Protein AF-0000000081435983 (afdb_homodimer)

Foldseek 3Di:
DPPPPPPPPPPPPPPPPPPLDWAWEWFQDPVGDTDIDTDSQFQWWKWKDWPPDTGTDTDHPDDDVVVVVVVVQVDDDPPDHDFKDKDWDWDDPQPPCVPPPVCPPPPRPPTIIMIMMIGGHHHSRDPVNVVVD/DPPPPPPPPPPPPPPPPPPLDWAWEWFQDPVGDTDIDTDSQFQWKKWKDWPPDTGTDGDHPDDDVVVVVVVVQVDDDPPDHDFKDKDWDWDDPAPPCVPPPVCPPPPHPPTIIMIMMIGGHHHSRDPVNVVVD

Organism: NCBI:txid290746

Nearest PDB structures (foldseek):
  2jve-assembly1_A  TM=6.795E-01  e=2.582E+00  Notophthalmus viridescens
  2jve-assembly1_A  TM=6.797E-01  e=1.593E+00  Notophthalmus viridescens
  6j4i-assembly1_A  TM=4.033E-01  e=4.245E+00  Homo sapiens

InterPro domains:
  IPR035291 Protein of unknown function DUF5354 [PF17305] (22-132)

Sequence (266 aa):
MIRDSIFFALCSSILLTVQVYSLECYESDDSGNLTQVSNPNFQYCVLLRQNKLIVAAGGVEKETAENAVTFAFAEQEPNYQLLSVCLFEKYDWPTLFQTYMPLSTGYAPRADLVFRCMCNKDLCNHPKNFENLMIRDSIFFALCSSILLTVQVYSLECYESDDSGNLTQVSNPNFQYCVLLRQNKLIVAAGGVEKETAENAVTFAFAEQEPNYQLLSVCLFEKYDWPTLFQTYMPLSTGYAPRADLVFRCMCNKDLCNHPKNFENL

Solvent-accessible surface area (backbone atoms only — not comparable to full-atom values): 15422 Å² total; per-residue (Å²): 133,84,81,78,77,76,77,77,76,79,78,76,74,76,76,76,73,73,74,75,82,46,48,33,15,31,31,43,48,98,87,60,52,74,42,82,46,71,37,75,71,38,65,30,17,26,31,35,37,40,88,91,43,69,42,28,27,67,31,57,86,77,54,72,62,46,50,21,49,55,52,36,64,64,58,79,46,98,48,40,41,72,57,31,42,29,40,33,32,38,29,45,58,64,47,71,57,51,69,68,42,77,67,69,70,82,68,67,70,65,64,47,54,34,39,39,34,36,24,74,49,71,50,54,30,42,69,77,77,55,68,84,95,136,83,80,77,77,76,79,77,76,79,77,77,74,76,76,76,73,73,76,75,81,47,47,32,15,31,33,45,48,98,85,61,50,77,42,83,45,72,38,74,71,38,66,30,17,26,30,36,37,38,90,91,43,69,43,27,27,67,30,56,85,79,53,72,62,45,51,21,49,54,52,34,65,65,58,77,46,97,48,39,42,73,58,32,45,29,38,34,33,36,30,43,61,70,42,70,58,51,70,68,44,78,66,70,69,80,68,68,69,66,65,48,55,34,39,37,34,36,26,75,49,70,51,54,32,43,70,77,77,55,70,84,95

Structure (mmCIF, N/CA/C/O backbone):
data_AF-0000000081435983-model_v1
#
loop_
_entity.id
_entity.type
_entity.pdbx_description
1 polymer 'Uncharacterized protein'
#
loop_
_atom_site.group_PDB
_atom_site.id
_atom_site.type_symbol
_atom_site.label_atom_id
_atom_site.label_alt_id
_atom_site.label_comp_id
_atom_site.label_asym_id
_atom_site.label_entity_id
_atom_site.label_seq_id
_atom_site.pdbx_PDB_ins_code
_atom_site.Cartn_x
_atom_site.Cartn_y
_atom_site.Cartn_z
_atom_site.occupancy
_atom_site.B_iso_or_equiv
_atom_site.auth_seq_id
_atom_site.auth_comp_id
_atom_site.auth_asym_id
_atom_site.auth_atom_id
_atom_site.pdbx_PDB_model_num
ATOM 1 N N . MET A 1 1 ? 25.5 39.188 66.5 1 34.06 1 MET A N 1
ATOM 2 C CA . MET A 1 1 ? 24.375 39.156 65.562 1 34.06 1 MET A CA 1
ATOM 3 C C . MET A 1 1 ? 24.797 38.562 64.188 1 34.06 1 MET A C 1
ATOM 5 O O . MET A 1 1 ? 25.484 39.219 63.438 1 34.06 1 MET A O 1
ATOM 9 N N . ILE A 1 2 ? 25.172 37.219 64.125 1 46.22 2 ILE A N 1
ATOM 10 C CA . ILE A 1 2 ? 25.531 36.438 62.969 1 46.22 2 ILE A CA 1
ATOM 11 C C . ILE A 1 2 ? 24.391 36.438 61.969 1 46.22 2 ILE A C 1
ATOM 13 O O . ILE A 1 2 ? 23.266 36.031 62.281 1 46.22 2 ILE A O 1
ATOM 17 N N . ARG A 1 3 ? 24.438 37.375 60.906 1 45.25 3 ARG A N 1
ATOM 18 C CA . ARG A 1 3 ? 23.594 37.438 59.75 1 45.25 3 ARG A CA 1
ATOM 19 C C . ARG A 1 3 ? 23.547 36.094 59.031 1 45.25 3 ARG A C 1
ATOM 21 O O . ARG A 1 3 ? 24.594 35.594 58.562 1 45.25 3 ARG A O 1
ATOM 28 N N . ASP A 1 4 ? 22.672 35.125 59.375 1 50.34 4 ASP A N 1
ATOM 29 C CA . ASP A 1 4 ? 22.359 33.938 58.625 1 50.34 4 ASP A CA 1
ATOM 30 C C . ASP A 1 4 ? 21.922 34.281 57.188 1 50.34 4 ASP A C 1
ATOM 32 O O . ASP A 1 4 ? 20.922 34.969 57 1 50.34 4 ASP A O 1
ATOM 36 N N . SER A 1 5 ? 22.828 34.5 56.219 1 51.69 5 SER A N 1
ATOM 37 C CA . SER A 1 5 ? 22.531 34.594 54.781 1 51.69 5 SER A CA 1
ATOM 38 C C . SER A 1 5 ? 21.797 33.344 54.281 1 51.69 5 SER A C 1
ATOM 40 O O . SER A 1 5 ? 22.375 32.25 54.25 1 51.69 5 SER A O 1
ATOM 42 N N . ILE A 1 6 ? 20.484 33.188 54.469 1 53.69 6 ILE A N 1
ATOM 43 C CA . ILE A 1 6 ? 19.688 32.188 53.781 1 53.69 6 ILE A CA 1
ATOM 44 C C . ILE A 1 6 ? 19.891 32.312 52.281 1 53.69 6 ILE A C 1
ATOM 46 O O . ILE A 1 6 ? 19.547 33.344 51.688 1 53.69 6 ILE A O 1
ATOM 50 N N . PHE A 1 7 ? 20.922 31.719 51.719 1 53.31 7 PHE A N 1
ATOM 51 C CA . PHE A 1 7 ? 20.984 31.531 50.25 1 53.31 7 PHE A CA 1
ATOM 52 C C . PHE A 1 7 ? 19.719 30.875 49.75 1 53.31 7 PHE A C 1
ATOM 54 O O . PHE A 1 7 ? 19.391 29.75 50.125 1 53.31 7 PHE A O 1
ATOM 61 N N . PHE A 1 8 ? 18.672 31.656 49.375 1 52.38 8 PHE A N 1
ATOM 62 C CA . PHE A 1 8 ? 17.547 31.172 48.562 1 52.38 8 PHE A CA 1
ATOM 63 C C . PHE A 1 8 ? 18.047 30.625 47.25 1 52.38 8 PHE A C 1
ATOM 65 O O . PHE A 1 8 ? 18.562 31.359 46.406 1 52.38 8 PHE A O 1
ATOM 72 N N . ALA A 1 9 ? 18.406 29.312 47.188 1 53.56 9 ALA A N 1
ATOM 73 C CA . ALA A 1 9 ? 18.594 28.641 45.906 1 53.56 9 ALA A CA 1
ATOM 74 C C . ALA A 1 9 ? 17.328 28.75 45.062 1 53.56 9 ALA A C 1
ATOM 76 O O . ALA A 1 9 ? 16.281 28.234 45.438 1 53.56 9 ALA A O 1
ATOM 77 N N . LEU A 1 10 ? 17.188 29.766 44.219 1 52.38 10 LEU A N 1
ATOM 78 C CA . LEU A 1 10 ? 16.188 29.766 43.156 1 52.38 10 LEU A CA 1
ATOM 79 C C . LEU A 1 10 ? 16.297 28.516 42.312 1 52.38 10 LEU A C 1
ATOM 81 O O . LEU A 1 10 ? 17.281 28.312 41.625 1 52.38 10 LEU A O 1
ATOM 85 N N . CYS A 1 11 ? 15.57 27.344 42.656 1 51.62 11 CYS A N 1
ATOM 86 C CA . CYS A 1 11 ? 15.367 26.219 41.781 1 51.62 11 CYS A CA 1
ATOM 87 C C . CYS A 1 11 ? 14.727 26.656 40.469 1 51.62 11 CYS A C 1
ATOM 89 O O . CYS A 1 11 ? 13.555 27.047 40.438 1 51.62 11 CYS A O 1
ATOM 91 N N . SER A 1 12 ? 15.477 27.172 39.469 1 54.91 12 SER A N 1
ATOM 92 C CA . SER A 1 12 ? 14.977 27.344 38.125 1 54.91 12 SER A CA 1
ATOM 93 C C . SER A 1 12 ? 14.383 26.047 37.594 1 54.91 12 SER A C 1
ATOM 95 O O . SER A 1 12 ? 15.117 25.094 37.344 1 54.91 12 SER A O 1
ATOM 97 N N . SER A 1 13 ? 13.141 25.672 37.906 1 55.5 13 SER A N 1
ATOM 98 C CA . SER A 1 13 ? 12.43 24.625 37.188 1 55.5 13 SER A CA 1
ATOM 99 C C . SER A 1 13 ? 12.523 24.828 35.688 1 55.5 13 SER A C 1
ATOM 101 O O . SER A 1 13 ? 11.984 25.812 35.156 1 55.5 13 SER A O 1
ATOM 103 N N . ILE A 1 14 ? 13.539 24.375 35.031 1 55.38 14 ILE A N 1
ATOM 104 C CA . ILE A 1 14 ? 13.547 24.281 33.562 1 55.38 14 ILE A CA 1
ATOM 105 C C . ILE A 1 14 ? 12.305 23.531 33.094 1 55.38 14 ILE A C 1
ATOM 107 O O . ILE A 1 14 ? 12.141 22.344 33.375 1 55.38 14 ILE A O 1
ATOM 111 N N . LEU A 1 15 ? 11.164 24.219 32.969 1 54.94 15 LEU A N 1
ATOM 112 C CA . LEU A 1 15 ? 10.047 23.688 32.219 1 54.94 15 LEU A CA 1
ATOM 113 C C . LEU A 1 15 ? 10.516 23.188 30.844 1 54.94 15 LEU A C 1
ATOM 115 O O . LEU A 1 15 ? 10.859 23.984 29.984 1 54.94 15 LEU A O 1
ATOM 119 N N . LEU A 1 16 ? 11.055 21.938 30.75 1 56.22 16 LEU A N 1
ATOM 120 C CA . LEU A 1 16 ? 11.219 21.266 29.469 1 56.22 16 LEU A CA 1
ATOM 121 C C . LEU A 1 16 ? 9.906 21.25 28.703 1 56.22 16 LEU A C 1
ATOM 123 O O . LEU A 1 16 ? 8.992 20.484 29.031 1 56.22 16 LEU A O 1
ATOM 127 N N . THR A 1 17 ? 9.57 22.359 28.094 1 57.38 17 THR A N 1
ATOM 128 C CA . THR A 1 17 ? 8.461 22.328 27.156 1 57.38 17 THR A CA 1
ATOM 129 C C . THR A 1 17 ? 8.68 21.25 26.078 1 57.38 17 THR A C 1
ATOM 131 O O . THR A 1 17 ? 9.617 21.359 25.281 1 57.38 17 THR A O 1
ATOM 134 N N . VAL A 1 18 ? 8.32 19.984 26.453 1 60.19 18 VAL A N 1
ATOM 135 C CA . VAL A 1 18 ? 8.273 18.969 25.406 1 60.19 18 VAL A CA 1
ATOM 136 C C . VAL A 1 18 ? 7.508 19.484 24.203 1 60.19 18 VAL A C 1
ATOM 138 O O . VAL A 1 18 ? 6.324 19.812 24.297 1 60.19 18 VAL A O 1
ATOM 141 N N . GLN A 1 19 ? 8.172 20.234 23.391 1 58.47 19 GLN A N 1
ATOM 142 C CA . GLN A 1 19 ? 7.551 20.594 22.125 1 58.47 19 GLN A CA 1
ATOM 143 C C . GLN A 1 19 ? 6.883 19.391 21.469 1 58.47 19 GLN A C 1
ATOM 145 O O . GLN A 1 19 ? 7.551 18.406 21.141 1 58.47 19 GLN A O 1
ATOM 150 N N . VAL A 1 20 ? 5.645 19.188 21.906 1 64.25 20 VAL A N 1
ATOM 151 C CA . VAL A 1 20 ? 4.887 18.094 21.297 1 64.25 20 VAL A CA 1
ATOM 152 C C . VAL A 1 20 ? 4.766 18.312 19.797 1 64.25 20 VAL A C 1
ATOM 154 O O . VAL A 1 20 ? 4.168 19.297 19.359 1 64.25 20 VAL A O 1
ATOM 157 N N . TYR A 1 21 ? 5.691 17.828 19.016 1 75.44 21 TYR A N 1
ATOM 158 C CA . TYR A 1 21 ? 5.621 17.875 17.562 1 75.44 21 TYR A CA 1
ATOM 159 C C . TYR A 1 21 ? 4.355 17.188 17.062 1 75.44 21 TYR A C 1
ATOM 161 O O . TYR A 1 21 ? 4.027 16.078 17.5 1 75.44 21 TYR A O 1
ATOM 169 N N . SER A 1 22 ? 3.375 18.109 16.5 1 89 22 SER A N 1
ATOM 170 C CA . SER A 1 22 ? 2.127 17.609 15.93 1 89 22 SER A CA 1
ATOM 171 C C . SER A 1 22 ? 2.252 17.391 14.43 1 89 22 SER A C 1
ATOM 173 O O . SER A 1 22 ? 2.732 18.266 13.703 1 89 22 SER A O 1
ATOM 175 N N . LEU A 1 23 ? 1.904 16.25 13.977 1 93.19 23 LEU A N 1
ATOM 176 C CA . LEU A 1 23 ? 1.86 15.953 12.547 1 93.19 23 LEU A CA 1
ATOM 177 C C . LEU A 1 23 ? 0.845 16.844 11.836 1 93.19 23 LEU A C 1
ATOM 179 O O . LEU A 1 23 ? -0.261 17.062 12.336 1 93.19 23 LEU A O 1
ATOM 183 N N . GLU A 1 24 ? 1.283 17.453 10.727 1 97.44 24 GLU A N 1
ATOM 184 C CA . GLU A 1 24 ? 0.401 18.266 9.898 1 97.44 24 GLU A CA 1
ATOM 185 C C . GLU A 1 24 ? -0.039 17.5 8.648 1 97.44 24 GLU A C 1
ATOM 187 O O . GLU A 1 24 ? 0.792 16.922 7.945 1 97.44 24 GLU A O 1
ATOM 192 N N . CYS A 1 25 ? -1.342 17.469 8.383 1 97.62 25 CYS A N 1
ATOM 193 C CA . CYS A 1 25 ? -1.897 16.766 7.227 1 97.62 25 CYS A CA 1
ATOM 194 C C . CYS A 1 25 ? -2.838 17.672 6.441 1 97.62 25 CYS A C 1
ATOM 196 O O . CYS A 1 25 ? -3.295 18.703 6.957 1 97.62 25 CYS A O 1
ATOM 198 N N . TYR A 1 26 ? -3.047 17.312 5.188 1 97.81 26 TYR A N 1
ATOM 199 C CA . TYR A 1 26 ? -4.152 17.906 4.441 1 97.81 26 TYR A CA 1
ATOM 200 C C . TYR A 1 26 ? -5.477 17.25 4.812 1 97.81 26 TYR A C 1
ATOM 202 O O . TYR A 1 26 ? -5.539 16.031 4.996 1 97.81 26 TYR A O 1
ATOM 210 N N . GLU A 1 27 ? -6.512 18.094 4.898 1 96.31 27 GLU A N 1
ATOM 211 C CA . GLU A 1 27 ? -7.879 17.594 5.035 1 96.31 27 GLU A CA 1
ATOM 212 C C . GLU A 1 27 ? -8.781 18.156 3.936 1 96.31 27 GLU A C 1
ATOM 214 O O . GLU A 1 27 ? -8.758 19.359 3.656 1 96.31 27 GLU A O 1
ATOM 219 N N . SER A 1 28 ? -9.492 17.219 3.326 1 94.06 28 SER A N 1
ATOM 220 C CA . SER A 1 28 ? -10.445 17.609 2.301 1 94.06 28 SER A CA 1
ATOM 221 C C . SER A 1 28 ? -11.773 18.047 2.918 1 94.06 28 SER A C 1
ATOM 223 O O . SER A 1 28 ? -12.242 17.438 3.881 1 94.06 28 SER A O 1
ATOM 225 N N . ASP A 1 29 ? -12.367 19.047 2.279 1 91.56 29 ASP A N 1
ATOM 226 C CA . ASP A 1 29 ? -13.758 19.344 2.625 1 91.56 29 ASP A CA 1
ATOM 227 C C . ASP A 1 29 ? -14.719 18.703 1.625 1 91.56 29 ASP A C 1
ATOM 229 O O . ASP A 1 29 ? -14.305 17.938 0.752 1 91.56 29 ASP A O 1
ATOM 233 N N . ASP A 1 30 ? -16.031 18.938 1.812 1 87 30 ASP A N 1
ATOM 234 C CA . ASP A 1 30 ? -17.062 18.297 1.001 1 87 30 ASP A CA 1
ATOM 235 C C . ASP A 1 30 ? -16.938 18.703 -0.466 1 87 30 ASP A C 1
ATOM 237 O O . ASP A 1 30 ? -17.406 17.984 -1.354 1 87 30 ASP A O 1
ATOM 241 N N . SER A 1 31 ? -16.266 19.844 -0.742 1 89.19 31 SER A N 1
ATOM 242 C CA . SER A 1 31 ? -16.125 20.344 -2.107 1 89.19 31 SER A CA 1
ATOM 243 C C . SER A 1 31 ? -14.805 19.922 -2.719 1 89.19 31 SER A C 1
ATOM 245 O O . SER A 1 31 ? -14.492 20.266 -3.857 1 89.19 31 SER A O 1
ATOM 247 N N . GLY A 1 32 ? -13.961 19.219 -1.925 1 88.44 32 GLY A N 1
ATOM 248 C CA . GLY A 1 32 ? -12.695 18.734 -2.436 1 88.44 32 GLY A CA 1
ATOM 249 C C . GLY A 1 32 ? -11.531 19.672 -2.174 1 88.44 32 GLY A C 1
ATOM 250 O O . GLY A 1 32 ? -10.406 19.422 -2.598 1 88.44 32 GLY A O 1
ATOM 251 N N . ASN A 1 33 ? -11.812 20.812 -1.483 1 94.5 33 ASN A N 1
ATOM 252 C CA . ASN A 1 33 ? -10.75 21.734 -1.133 1 94.5 33 ASN A CA 1
ATOM 253 C C . ASN A 1 33 ? -9.875 21.188 -0.01 1 94.5 33 ASN A C 1
ATOM 255 O O . ASN A 1 33 ? -10.375 20.562 0.925 1 94.5 33 ASN A O 1
ATOM 259 N N . LEU A 1 34 ? -8.555 21.516 -0.101 1 96.56 34 LEU A N 1
ATOM 260 C CA . LEU A 1 34 ? -7.602 21.016 0.882 1 96.56 34 LEU A CA 1
ATOM 261 C C . LEU A 1 34 ? -7.195 22.109 1.855 1 96.56 34 LEU A C 1
ATOM 263 O O . LEU A 1 34 ? -6.875 23.234 1.439 1 96.56 34 LEU A O 1
ATOM 267 N N . THR A 1 35 ? -7.254 21.766 3.158 1 97.62 35 THR A N 1
ATOM 268 C CA . THR A 1 35 ? -6.727 22.656 4.195 1 97.62 35 THR A CA 1
ATOM 269 C C . THR A 1 35 ? -5.68 21.938 5.035 1 97.62 35 THR A C 1
ATOM 271 O O . THR A 1 35 ? -5.746 20.719 5.207 1 97.62 35 THR A O 1
ATOM 274 N N . GLN A 1 36 ? -4.727 22.656 5.461 1 97.62 36 GLN A N 1
ATOM 275 C CA . GLN A 1 36 ? -3.707 22.094 6.336 1 97.62 36 GLN A CA 1
ATOM 276 C C . GLN A 1 36 ? -4.176 22.094 7.789 1 97.62 36 GLN A C 1
ATOM 278 O O . GLN A 1 36 ? -4.648 23.109 8.305 1 97.62 36 GLN A O 1
ATOM 283 N N . VAL A 1 37 ? -4.109 20.969 8.422 1 96.62 37 VAL A N 1
ATOM 284 C CA . VAL A 1 37 ? -4.559 20.797 9.805 1 96.62 37 VAL A CA 1
ATOM 285 C C . VAL A 1 37 ? -3.471 20.109 10.625 1 96.62 37 VAL A C 1
ATOM 287 O O . VAL A 1 37 ? -2.893 19.109 10.188 1 96.62 37 VAL A O 1
ATOM 290 N N . SER A 1 38 ? -3.182 20.688 11.711 1 94.81 38 SER A N 1
ATOM 291 C CA . SER A 1 38 ? -2.279 20.062 12.68 1 94.81 38 SER A CA 1
ATOM 292 C C . SER A 1 38 ? -3.049 19.484 13.859 1 94.81 38 SER A C 1
ATOM 294 O O . SER A 1 38 ? -3.967 20.125 14.383 1 94.81 38 SER A O 1
ATOM 296 N N . ASN A 1 39 ? -2.764 18.266 14.227 1 92.69 39 ASN A N 1
ATOM 297 C CA . ASN A 1 39 ?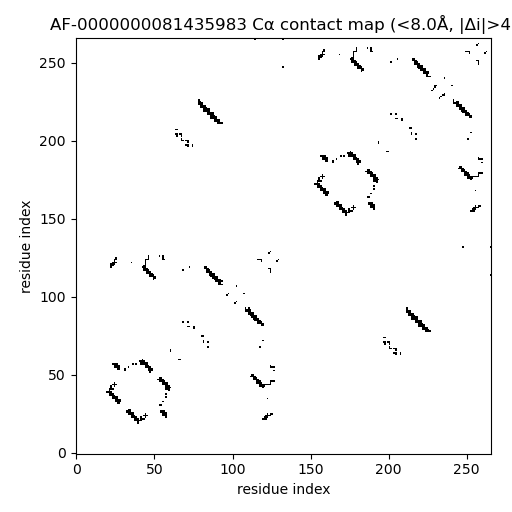 -3.377 17.578 15.359 1 92.69 39 ASN A CA 1
ATOM 298 C C . ASN A 1 39 ? -2.375 16.672 16.078 1 92.69 39 ASN A C 1
ATOM 300 O O . ASN A 1 39 ? -1.794 15.773 15.461 1 92.69 39 ASN A O 1
ATOM 304 N N . PRO A 1 40 ? -2.186 16.891 17.359 1 90.69 40 PRO A N 1
ATOM 305 C CA . PRO A 1 40 ? -1.199 16.109 18.094 1 90.69 40 PRO A CA 1
ATOM 306 C C . PRO A 1 40 ? -1.56 14.625 18.172 1 90.69 40 PRO A C 1
ATOM 308 O O . PRO A 1 40 ? -0.704 13.789 18.484 1 90.69 40 PRO A O 1
ATOM 311 N N . ASN A 1 41 ? -2.803 14.266 17.859 1 88.25 41 ASN A N 1
ATOM 312 C CA . ASN A 1 41 ? -3.227 12.867 17.922 1 88.25 41 ASN A CA 1
ATOM 313 C C . ASN A 1 41 ? -3.006 12.156 16.594 1 88.25 41 ASN A C 1
ATOM 315 O O . ASN A 1 41 ? -3.125 10.93 16.516 1 88.25 41 ASN A O 1
ATOM 319 N N . PHE A 1 42 ? -2.689 12.945 15.578 1 89.12 42 PHE A N 1
ATOM 320 C CA . PHE A 1 42 ? -2.447 12.305 14.289 1 89.12 42 PHE A CA 1
ATOM 321 C C . PHE A 1 42 ? -1.209 11.422 14.344 1 89.12 42 PHE A C 1
ATOM 323 O O . PHE A 1 42 ? -0.152 11.852 14.812 1 89.12 42 PHE A O 1
ATOM 330 N N . GLN A 1 43 ? -1.322 10.227 13.844 1 87.19 43 GLN A N 1
ATOM 331 C CA . GLN A 1 43 ? -0.196 9.305 13.727 1 87.19 43 GLN A CA 1
ATOM 332 C C . GLN A 1 43 ? 0.281 9.195 12.281 1 87.19 43 GLN A C 1
ATOM 334 O O . GLN A 1 43 ? 1.44 8.859 12.031 1 87.19 43 GLN A O 1
ATOM 339 N N . TYR A 1 44 ? -0.598 9.438 11.414 1 90.06 44 TYR A N 1
ATOM 340 C CA . TYR A 1 44 ? -0.301 9.43 9.984 1 90.06 44 TYR A CA 1
ATOM 341 C C . TYR A 1 44 ? -1.277 10.32 9.219 1 90.06 44 TYR A C 1
ATOM 343 O O . TYR A 1 44 ? -2.289 10.758 9.773 1 90.06 44 TYR A O 1
ATOM 351 N N . CYS A 1 45 ? -0.901 10.648 8.023 1 93.75 45 CYS A N 1
ATOM 352 C CA . CYS A 1 45 ? -1.789 11.289 7.059 1 93.75 45 CYS A CA 1
ATOM 353 C C . CYS A 1 45 ? -2.35 10.266 6.078 1 93.75 45 CYS A C 1
ATOM 355 O O . CYS A 1 45 ? -1.684 9.281 5.75 1 93.75 45 CYS A O 1
ATOM 357 N N . VAL A 1 46 ? -3.586 10.516 5.637 1 92.94 46 VAL A N 1
ATOM 358 C CA . VAL A 1 46 ? -4.285 9.531 4.82 1 92.94 46 VAL A CA 1
ATOM 359 C C . VAL A 1 46 ? -4.727 10.172 3.504 1 92.94 46 VAL A C 1
ATOM 361 O O . VAL A 1 46 ? -5.184 11.312 3.486 1 92.94 46 VAL A O 1
ATOM 364 N N . LEU A 1 47 ? -4.547 9.461 2.438 1 93.56 47 LEU A N 1
ATOM 365 C CA . LEU A 1 47 ? -5.195 9.734 1.161 1 93.56 47 LEU A CA 1
ATOM 366 C C . LEU A 1 47 ? -6.039 8.547 0.711 1 93.56 47 LEU A C 1
ATOM 368 O O . LEU A 1 47 ? -5.523 7.438 0.557 1 93.56 47 LEU A O 1
ATOM 372 N N . LEU A 1 48 ? -7.305 8.852 0.553 1 91.25 48 LEU A N 1
ATOM 373 C CA . LEU A 1 48 ? -8.25 7.82 0.147 1 91.25 48 LEU A CA 1
ATOM 374 C C . LEU A 1 48 ? -8.773 8.086 -1.262 1 91.25 48 LEU A C 1
ATOM 376 O O . LEU A 1 48 ? -9.117 9.227 -1.598 1 91.25 48 LEU A O 1
ATOM 380 N N . ARG A 1 49 ? -8.773 7.027 -2.023 1 89.56 49 ARG A N 1
ATOM 381 C CA . ARG A 1 49 ? -9.398 7.055 -3.342 1 89.56 49 ARG A CA 1
ATOM 382 C C . ARG A 1 49 ? -10.508 6.012 -3.443 1 89.56 49 ARG A C 1
ATOM 384 O O . ARG A 1 49 ? -10.305 4.84 -3.121 1 89.56 49 ARG A O 1
ATOM 391 N N . GLN A 1 50 ? -11.586 6.492 -3.801 1 83.56 50 GLN A N 1
ATOM 392 C CA . GLN A 1 50 ? -12.766 5.656 -4.027 1 83.56 50 GLN A CA 1
ATOM 393 C C . GLN A 1 50 ? -13.562 6.145 -5.234 1 83.56 50 GLN A C 1
ATOM 395 O O . GLN A 1 50 ? -14.148 7.227 -5.199 1 83.56 50 GLN A O 1
ATOM 400 N N . ASN A 1 51 ? -13.477 5.258 -6.262 1 77.94 51 ASN A N 1
ATOM 401 C CA . ASN A 1 51 ? -14.086 5.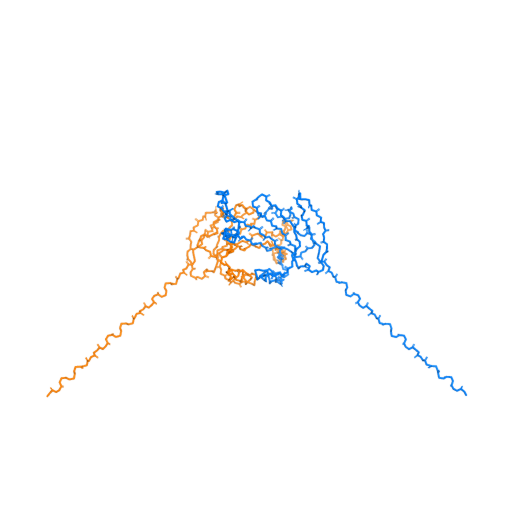703 -7.508 1 77.94 51 ASN A CA 1
ATOM 402 C C . ASN A 1 51 ? -13.539 7.062 -7.945 1 77.94 51 ASN A C 1
ATOM 404 O O . ASN A 1 51 ? -12.336 7.211 -8.156 1 77.94 51 ASN A O 1
ATOM 408 N N . LYS A 1 52 ? -14.227 8.047 -8.023 1 77.62 52 LYS A N 1
ATOM 409 C CA . LYS A 1 52 ? -13.781 9.352 -8.484 1 77.62 52 LYS A CA 1
ATOM 410 C C . LYS A 1 52 ? -13.5 10.281 -7.305 1 77.62 52 LYS A C 1
ATOM 412 O O . LYS A 1 52 ? -13.039 11.414 -7.492 1 77.62 52 LYS A O 1
ATOM 417 N N . LEU A 1 53 ? -13.641 9.734 -6.137 1 83.44 53 LEU A N 1
ATOM 418 C CA . LEU A 1 53 ? -13.484 10.555 -4.941 1 83.44 53 LEU A CA 1
ATOM 419 C C . LEU A 1 53 ? -12.07 10.438 -4.387 1 83.44 53 LEU A C 1
ATOM 421 O O . LEU A 1 53 ? -11.516 9.336 -4.32 1 83.44 53 LEU A O 1
ATOM 425 N N . ILE A 1 54 ? -11.484 11.609 -4.176 1 89 54 ILE A N 1
ATOM 426 C CA . ILE A 1 54 ? -10.211 11.695 -3.473 1 89 54 ILE A CA 1
ATOM 427 C C . ILE A 1 54 ? -10.391 12.469 -2.168 1 89 54 ILE A C 1
ATOM 429 O O . ILE A 1 54 ? -10.883 13.602 -2.172 1 89 54 ILE A O 1
ATOM 433 N N . VAL A 1 55 ? -10.039 11.789 -1.051 1 91.75 55 VAL A N 1
ATOM 434 C CA . VAL A 1 55 ? -10.219 12.398 0.262 1 91.75 55 VAL A CA 1
ATOM 435 C C . VAL A 1 55 ? -8.898 12.359 1.031 1 91.75 55 VAL A C 1
ATOM 437 O O . VAL A 1 55 ? -8.266 11.312 1.14 1 91.75 55 VAL A O 1
ATOM 440 N N . ALA A 1 56 ? -8.484 13.508 1.478 1 95.25 56 ALA A N 1
ATOM 441 C CA . ALA A 1 56 ? -7.332 13.609 2.369 1 95.25 56 ALA A CA 1
ATOM 442 C C . ALA A 1 56 ? -7.773 13.852 3.809 1 95.25 56 ALA A C 1
ATOM 444 O O . ALA A 1 56 ? -8.742 14.57 4.055 1 95.25 56 ALA A O 1
ATOM 445 N N . ALA A 1 57 ? -7.043 13.219 4.754 1 94.75 57 ALA A N 1
ATOM 446 C CA . ALA A 1 57 ? -7.379 13.367 6.168 1 94.75 57 ALA A CA 1
ATOM 447 C C . ALA A 1 57 ? -6.195 12.992 7.055 1 94.75 57 ALA A C 1
ATOM 449 O O . ALA A 1 57 ? -5.242 12.359 6.594 1 94.75 57 ALA A O 1
ATOM 450 N N . GLY A 1 58 ? -6.242 13.477 8.227 1 92.38 58 GLY A N 1
ATOM 451 C CA . GLY A 1 58 ? -5.375 12.906 9.25 1 92.38 58 GLY A CA 1
ATOM 452 C C . GLY A 1 58 ? -5.914 11.617 9.836 1 92.38 58 GLY A C 1
ATOM 453 O O . GLY A 1 58 ? -7.121 11.367 9.797 1 92.38 58 GLY A O 1
ATOM 454 N N . GLY A 1 59 ? -4.973 10.781 10.211 1 85.38 59 GLY A N 1
ATOM 455 C CA . GLY A 1 59 ? -5.383 9.5 10.758 1 85.38 59 GLY A CA 1
ATOM 456 C C . GLY A 1 59 ? -4.883 9.258 12.172 1 85.38 59 GLY A C 1
ATOM 457 O O . GLY A 1 59 ? -3.818 9.75 12.547 1 85.38 59 GLY A O 1
ATOM 458 N N . VAL A 1 60 ? -5.742 8.68 12.953 1 75.12 60 VAL A N 1
ATOM 459 C CA . VAL A 1 60 ? -5.387 8.188 14.281 1 75.12 60 VAL A CA 1
ATOM 460 C C . VAL A 1 60 ? -5.523 6.672 14.328 1 75.12 60 VAL A C 1
ATOM 462 O O . VAL A 1 60 ? -6.32 6.09 13.586 1 75.12 60 VAL A O 1
ATOM 465 N N . GLU A 1 61 ? -4.484 6.016 14.906 1 65.56 61 GLU A N 1
ATOM 466 C CA . GLU A 1 61 ? -4.504 4.559 14.984 1 65.56 61 GLU A CA 1
ATOM 467 C C . GLU A 1 61 ? -5.809 4.055 15.594 1 65.56 61 GLU A C 1
ATOM 469 O O . GLU A 1 61 ? -6.168 4.434 16.719 1 65.56 61 GLU A O 1
ATOM 474 N N . LYS A 1 62 ? -6.766 3.787 14.883 1 56.75 62 LYS A N 1
ATOM 475 C CA . LYS A 1 62 ? -7.945 3.207 15.523 1 56.75 62 LYS A CA 1
ATOM 476 C C . LYS A 1 62 ? -7.973 1.69 15.352 1 56.75 62 LYS A C 1
ATOM 478 O O . LYS A 1 62 ? -8.477 0.973 16.219 1 56.75 62 LYS A O 1
ATOM 483 N N . GLU A 1 63 ? -7.602 1.182 14.172 1 56.12 63 GLU A N 1
ATOM 484 C CA . GLU A 1 63 ? -7.977 -0.194 13.859 1 56.12 63 GLU A CA 1
ATOM 485 C C . GLU A 1 63 ? -6.75 -1.039 13.523 1 56.12 63 GLU A C 1
ATOM 487 O O . GLU A 1 63 ? -5.66 -0.505 13.32 1 56.12 63 GLU A O 1
ATOM 492 N N . THR A 1 64 ? -6.895 -2.305 13.453 1 54.47 64 THR A N 1
ATOM 493 C CA . THR A 1 64 ? -5.961 -3.422 13.359 1 54.47 64 THR A CA 1
ATOM 494 C C . THR A 1 64 ? -5.039 -3.254 12.156 1 54.47 64 THR A C 1
ATOM 496 O O . THR A 1 64 ? -3.82 -3.416 12.273 1 54.47 64 THR A O 1
ATOM 499 N N . ALA A 1 65 ? -5.637 -3.029 10.906 1 55.34 65 ALA A N 1
ATOM 500 C CA . ALA A 1 65 ? -4.773 -2.994 9.734 1 55.34 65 ALA A CA 1
ATOM 501 C C . ALA A 1 65 ? -3.775 -1.844 9.82 1 55.34 65 ALA A C 1
ATOM 503 O O . ALA A 1 65 ? -2.668 -1.934 9.281 1 55.34 65 ALA A O 1
ATOM 504 N N . GLU A 1 66 ? -4.062 -0.879 10.734 1 58.97 66 GLU A N 1
ATOM 505 C CA . GLU A 1 66 ? -3.215 0.3 10.898 1 58.97 66 GLU A CA 1
ATOM 506 C C . GLU A 1 66 ? -1.995 -0.008 11.758 1 58.97 66 GLU A C 1
ATOM 508 O O . GLU A 1 66 ? -0.964 0.658 11.648 1 58.97 66 GLU A O 1
ATOM 513 N N . ASN A 1 67 ? -2.23 -1.155 12.438 1 65.25 67 ASN A N 1
ATOM 514 C CA . ASN A 1 67 ? -1.054 -1.627 13.164 1 65.25 67 ASN A CA 1
ATOM 515 C C . ASN A 1 67 ? 0.065 -2.031 12.211 1 65.25 67 ASN A C 1
ATOM 517 O O . ASN A 1 67 ? 1.24 -1.779 12.477 1 65.25 67 ASN A O 1
ATOM 521 N N . ALA A 1 68 ? -0.427 -2.539 11.102 1 67.12 68 ALA A N 1
ATOM 522 C CA . ALA A 1 68 ? 0.555 -2.936 10.094 1 67.12 68 ALA A CA 1
ATOM 523 C C . ALA A 1 68 ? 1.298 -1.721 9.547 1 67.12 68 ALA A C 1
ATOM 525 O O . ALA A 1 68 ? 2.506 -1.78 9.305 1 67.12 68 ALA A O 1
ATOM 526 N N . VAL A 1 69 ? 0.573 -0.601 9.547 1 73.19 69 VAL A N 1
ATOM 527 C CA . VAL A 1 69 ? 1.134 0.643 9.023 1 73.19 69 VAL A CA 1
ATOM 528 C C . VAL A 1 69 ? 2.186 1.18 9.992 1 73.19 69 VAL A C 1
ATOM 530 O O . VAL A 1 69 ? 3.283 1.559 9.578 1 73.19 69 VAL A O 1
ATOM 533 N N . THR A 1 70 ? 1.822 1.1 11.242 1 73.5 70 THR A N 1
ATOM 534 C CA . THR A 1 70 ? 2.756 1.567 12.258 1 73.5 70 THR A CA 1
ATOM 535 C C . THR A 1 70 ? 4.031 0.728 12.25 1 73.5 70 THR A C 1
ATOM 537 O O . THR A 1 70 ? 5.137 1.266 12.336 1 73.5 70 THR A O 1
ATOM 540 N N . PHE A 1 71 ? 3.805 -0.503 12.094 1 74.62 71 PHE A N 1
ATOM 541 C CA . PHE A 1 71 ? 4.941 -1.414 12.055 1 74.62 71 PHE A CA 1
ATOM 542 C C . PHE A 1 71 ? 5.801 -1.158 10.828 1 74.62 71 PHE A C 1
ATOM 544 O O . PHE A 1 71 ? 7.031 -1.177 10.906 1 74.62 71 PHE A O 1
ATOM 551 N N . ALA A 1 72 ? 5.184 -0.895 9.758 1 78.88 72 ALA A N 1
ATOM 552 C CA . ALA A 1 72 ? 5.902 -0.679 8.508 1 78.88 72 ALA A CA 1
ATOM 553 C C . ALA A 1 72 ? 6.785 0.565 8.586 1 78.88 72 ALA A C 1
ATOM 555 O O . ALA A 1 72 ? 7.926 0.559 8.117 1 78.88 72 ALA A O 1
ATOM 556 N N . PHE A 1 73 ? 6.352 1.608 9.273 1 82.75 73 PHE A N 1
ATOM 557 C CA . PHE A 1 73 ? 7.094 2.863 9.32 1 82.75 73 PHE A CA 1
ATOM 558 C C . PHE A 1 73 ? 8.188 2.807 10.383 1 82.75 73 PHE A C 1
ATOM 560 O O . PHE A 1 73 ? 9.102 3.635 10.383 1 82.75 73 PHE A O 1
ATOM 567 N N . ALA A 1 74 ? 8.062 1.887 11.219 1 75.75 74 ALA A N 1
ATOM 568 C CA . ALA A 1 74 ? 9.078 1.755 12.266 1 75.75 74 ALA A CA 1
ATOM 569 C C . ALA A 1 74 ? 10.359 1.145 11.711 1 75.75 74 ALA A C 1
ATOM 571 O O . ALA A 1 74 ? 11.43 1.278 12.312 1 75.75 74 ALA A O 1
ATOM 572 N N . GLU A 1 75 ? 10.18 0.515 10.578 1 67 75 GLU A N 1
ATOM 573 C CA . GLU A 1 75 ? 11.352 -0.119 9.992 1 67 75 GLU A CA 1
ATOM 574 C C . GLU A 1 75 ? 12.234 0.906 9.281 1 67 75 GLU A C 1
ATOM 576 O O . GLU A 1 75 ? 11.766 1.631 8.398 1 67 75 GLU A O 1
ATOM 581 N N . GLN A 1 76 ? 13.352 1.28 9.938 1 63.97 76 GLN A N 1
ATOM 582 C CA . GLN A 1 76 ? 14.266 2.256 9.359 1 63.97 76 GLN A CA 1
ATOM 583 C C . GLN A 1 76 ? 15.586 1.598 8.961 1 63.97 76 GLN A C 1
ATOM 585 O O . GLN A 1 76 ? 16.141 0.785 9.711 1 63.97 76 GLN A O 1
ATOM 590 N N . GLU A 1 77 ? 15.812 1.636 7.66 1 70.44 77 GLU A N 1
ATOM 591 C CA . GLU A 1 77 ? 17.125 1.256 7.141 1 70.44 77 GLU A CA 1
ATOM 592 C C . GLU A 1 77 ? 17.828 2.443 6.484 1 70.44 77 GLU A C 1
ATOM 594 O O . GLU A 1 77 ? 17.172 3.326 5.93 1 70.44 77 GLU A O 1
ATOM 599 N N . PRO A 1 78 ? 19.109 2.693 6.723 1 72.19 78 PRO A N 1
ATOM 600 C CA . PRO A 1 78 ? 19.828 3.869 6.242 1 72.19 78 PRO A CA 1
ATOM 601 C C . PRO A 1 78 ? 19.562 4.172 4.773 1 72.19 78 PRO A C 1
ATOM 603 O O . PRO A 1 78 ? 19.422 5.34 4.395 1 72.19 78 PRO A O 1
ATOM 606 N N . ASN A 1 79 ? 19.5 3.119 3.895 1 77.75 79 ASN A N 1
ATOM 607 C CA . ASN A 1 79 ? 19.328 3.35 2.463 1 77.75 79 ASN A CA 1
ATOM 608 C C . ASN A 1 79 ? 17.922 3.004 2 1 77.75 79 ASN A C 1
ATOM 610 O O . ASN A 1 79 ? 17.703 2.721 0.822 1 77.75 79 ASN A O 1
ATOM 614 N N . TYR A 1 80 ? 17.172 3.176 2.891 1 82.25 80 TYR A N 1
ATOM 615 C CA . TYR A 1 80 ? 15.797 2.799 2.609 1 82.25 80 TYR A CA 1
ATOM 616 C C . TYR A 1 80 ? 14.82 3.686 3.375 1 82.25 80 TYR A C 1
ATOM 618 O O . TYR A 1 80 ? 15.008 3.941 4.566 1 82.25 80 TYR A O 1
ATOM 626 N N . GLN A 1 81 ? 13.828 4.258 2.643 1 84.75 81 GLN A N 1
ATOM 627 C CA . GLN A 1 81 ? 12.742 5.016 3.262 1 84.75 81 GLN A CA 1
ATOM 628 C C . GLN A 1 81 ? 11.383 4.527 2.77 1 84.75 81 GLN A C 1
ATOM 630 O O . GLN A 1 81 ? 11.156 4.414 1.562 1 84.75 81 GLN A O 1
ATOM 635 N N . LEU A 1 82 ? 10.609 4.164 3.727 1 89 82 LEU A N 1
ATOM 636 C CA . LEU A 1 82 ? 9.203 3.906 3.406 1 89 82 LEU A CA 1
ATOM 637 C C . LEU A 1 82 ? 8.414 5.207 3.338 1 89 82 LEU A C 1
ATOM 639 O O . LEU A 1 82 ? 8.266 5.898 4.348 1 89 82 LEU A O 1
ATOM 643 N N . LEU A 1 83 ? 7.902 5.512 2.154 1 89.44 83 LEU A N 1
ATOM 644 C CA . LEU A 1 83 ? 7.223 6.785 1.938 1 89.44 83 LEU A CA 1
ATOM 645 C C . LEU A 1 83 ? 5.738 6.676 2.27 1 89.44 83 LEU A C 1
ATOM 647 O O . LEU A 1 83 ? 5.16 7.59 2.855 1 89.44 83 LEU A O 1
ATOM 651 N N . SER A 1 84 ? 5.129 5.574 1.907 1 91.38 84 SER A N 1
ATOM 652 C CA . SER A 1 84 ? 3.713 5.363 2.199 1 91.38 84 SER A CA 1
ATOM 653 C C . SER A 1 84 ? 3.361 3.881 2.193 1 91.38 84 SER A C 1
ATOM 655 O O . SER A 1 84 ? 4.055 3.076 1.57 1 91.38 84 SER A O 1
ATOM 657 N N . VAL A 1 85 ? 2.398 3.57 2.938 1 90.62 85 VAL A N 1
ATOM 658 C CA . VAL A 1 85 ? 1.73 2.275 2.908 1 90.62 85 VAL A CA 1
ATOM 659 C C . VAL A 1 85 ? 0.313 2.438 2.361 1 90.62 85 VAL A C 1
ATOM 661 O O . VAL A 1 85 ? -0.467 3.244 2.873 1 90.62 85 VAL A O 1
ATOM 664 N N . CYS A 1 86 ? 0.041 1.657 1.335 1 90.88 86 CYS A N 1
ATOM 665 C CA . CYS A 1 86 ? -1.277 1.757 0.719 1 90.88 86 CYS A CA 1
ATOM 666 C C . CYS A 1 86 ? -2.014 0.424 0.784 1 90.88 86 CYS A C 1
ATOM 668 O O . CYS A 1 86 ? -1.409 -0.633 0.593 1 90.88 86 CYS A O 1
ATOM 670 N N . LEU A 1 87 ? -3.299 0.516 1.072 1 89.25 87 LEU A N 1
ATOM 671 C CA . LEU A 1 87 ? -4.168 -0.651 1.161 1 89.25 87 LEU A CA 1
ATOM 672 C C . LEU A 1 87 ? -5.262 -0.597 0.098 1 89.25 87 LEU A C 1
ATOM 674 O O . LEU A 1 87 ? -5.973 0.403 -0.016 1 89.25 87 LEU A O 1
ATOM 678 N N . PHE A 1 88 ? -5.293 -1.635 -0.671 1 90.88 8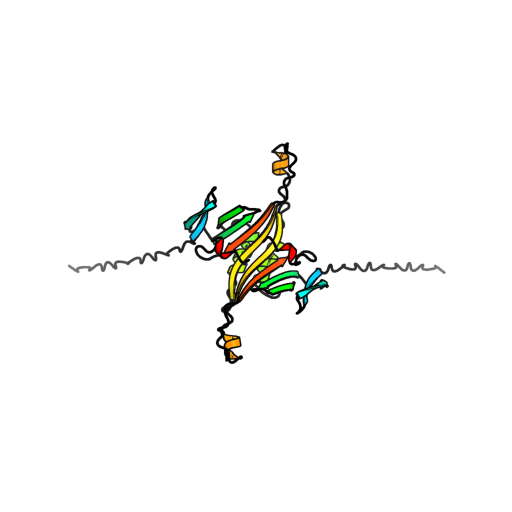8 PHE A N 1
ATOM 679 C CA . PHE A 1 88 ? -6.43 -1.835 -1.562 1 90.88 88 PHE A CA 1
ATOM 680 C C . PHE A 1 88 ? -7.473 -2.74 -0.916 1 90.88 88 PHE A C 1
ATOM 682 O O . PHE A 1 88 ? -7.184 -3.895 -0.593 1 90.88 88 PHE A O 1
ATOM 689 N N . GLU A 1 89 ? -8.656 -2.141 -0.783 1 87.5 89 GLU A N 1
ATOM 690 C CA . GLU A 1 89 ? -9.641 -2.764 0.095 1 87.5 89 GLU A CA 1
ATOM 691 C C . GLU A 1 89 ? -10.984 -2.93 -0.612 1 87.5 89 GLU A C 1
ATOM 693 O O . GLU A 1 89 ? -11.359 -2.098 -1.44 1 87.5 89 GLU A O 1
ATOM 698 N N . LYS A 1 90 ? -11.578 -4.008 -0.282 1 86.94 90 LYS A N 1
ATOM 699 C CA . LYS A 1 90 ? -12.938 -4.262 -0.742 1 86.94 90 LYS A CA 1
ATOM 700 C C . LYS A 1 90 ? -13.906 -4.34 0.433 1 86.94 90 LYS A C 1
ATOM 702 O O . LYS A 1 90 ? -13.672 -5.086 1.388 1 86.94 90 LYS A O 1
ATOM 707 N N . TYR A 1 91 ? -14.867 -3.488 0.389 1 80.12 91 TYR A N 1
ATOM 708 C CA . TYR A 1 91 ? -15.914 -3.488 1.407 1 80.12 91 TYR A CA 1
ATOM 709 C C . TYR A 1 91 ? -17.234 -4.008 0.839 1 80.12 91 TYR A C 1
ATOM 711 O O . TYR A 1 91 ? -17.656 -3.586 -0.239 1 80.12 91 TYR A O 1
ATOM 719 N N . ASP A 1 92 ? -17.547 -5.172 1.421 1 72.31 92 ASP A N 1
ATOM 720 C CA . ASP A 1 92 ? -18.875 -5.66 1.075 1 72.31 92 ASP A CA 1
ATOM 721 C C . ASP A 1 92 ? -19.938 -5.09 2.023 1 72.31 92 ASP A C 1
ATOM 723 O O . ASP A 1 92 ? -20.031 -5.516 3.178 1 72.31 92 ASP A O 1
ATOM 727 N N . TRP A 1 93 ? -20.25 -4.047 1.891 1 56.03 93 TRP A N 1
ATOM 728 C CA . TRP A 1 93 ? -21.328 -3.529 2.721 1 56.03 93 TRP A CA 1
ATOM 729 C C . TRP A 1 93 ? -22.656 -4.215 2.381 1 56.03 93 TRP A C 1
ATOM 731 O O . TRP A 1 93 ? -23.234 -3.979 1.316 1 56.03 93 TRP A O 1
ATOM 741 N N . PRO A 1 94 ? -22.672 -5.438 2.203 1 47.62 94 PRO A N 1
ATOM 742 C CA . PRO A 1 94 ? -24.094 -5.758 1.987 1 47.62 94 PRO A CA 1
ATOM 743 C C . PRO A 1 94 ? -25.031 -4.766 2.67 1 47.62 94 PRO A C 1
ATOM 745 O O . PRO A 1 94 ? -25.953 -4.254 2.037 1 47.62 94 PRO A O 1
ATOM 748 N N . THR A 1 95 ? -25.469 -5.426 3.959 1 42.28 95 THR A N 1
ATOM 749 C CA . THR A 1 95 ? -26.562 -5.789 4.855 1 42.28 95 THR A CA 1
ATOM 750 C C . THR A 1 95 ? -26.844 -4.668 5.848 1 42.28 95 THR A C 1
ATOM 752 O O . THR A 1 95 ? -27.938 -4.598 6.414 1 42.28 95 THR A O 1
ATOM 755 N N . LEU A 1 96 ? -25.781 -4.172 6.512 1 36.53 96 LEU A N 1
ATOM 756 C CA . LEU A 1 96 ? -26.328 -3.24 7.496 1 36.53 96 LEU A CA 1
ATOM 757 C C . LEU A 1 96 ? -27.219 -2.193 6.828 1 36.53 96 LEU A C 1
ATOM 759 O O . LEU A 1 96 ? -28.25 -1.821 7.371 1 36.53 96 LEU A O 1
ATOM 763 N N . PHE A 1 97 ? -26.641 -1.604 5.75 1 38.56 97 PHE A N 1
ATOM 764 C CA . PHE A 1 97 ? -27.625 -0.731 5.117 1 38.56 97 PHE A CA 1
ATOM 765 C C . PHE A 1 97 ? -28.766 -1.544 4.512 1 38.56 97 PHE A C 1
ATOM 767 O O . PHE A 1 97 ? -29.875 -1.047 4.375 1 38.56 97 PHE A O 1
ATOM 774 N N . GLN A 1 98 ? -28.469 -2.691 4.055 1 39.25 98 GLN A N 1
ATOM 775 C CA . GLN A 1 98 ? -29.656 -3.445 3.654 1 39.25 98 GLN A CA 1
ATOM 776 C C . GLN A 1 98 ? -30.609 -3.635 4.828 1 39.25 98 GLN A C 1
ATOM 778 O O . GLN A 1 98 ? -31.812 -3.779 4.637 1 39.25 98 GLN A O 1
ATOM 783 N N . THR A 1 99 ? -30.109 -3.902 5.957 1 39.5 99 THR A N 1
ATOM 784 C CA . THR A 1 99 ? -31.094 -4.098 7.016 1 39.5 99 THR A CA 1
ATOM 785 C C . THR A 1 99 ? -31.812 -2.789 7.332 1 39.5 99 THR A C 1
ATOM 787 O O . THR A 1 99 ? -32.969 -2.799 7.723 1 39.5 99 THR A O 1
ATOM 790 N N . TYR A 1 100 ? -31.188 -1.657 7.426 1 36.88 100 TYR A N 1
ATOM 791 C CA . TYR A 1 100 ? -31.922 -0.472 7.84 1 36.88 100 TYR A CA 1
ATOM 792 C C . TYR A 1 100 ? -32.438 0.312 6.629 1 36.88 100 TYR A C 1
ATOM 794 O O . TYR A 1 100 ? -33.312 1.173 6.758 1 36.88 100 TYR A O 1
ATOM 802 N N . MET A 1 101 ? -31.656 0.605 5.617 1 35.5 101 MET A N 1
ATOM 803 C CA . MET A 1 101 ? -32.281 1.4 4.566 1 35.5 101 MET A CA 1
ATOM 804 C C . MET A 1 101 ? -32.969 0.503 3.533 1 35.5 101 MET A C 1
ATOM 806 O O . MET A 1 101 ? -32.375 -0.489 3.09 1 35.5 101 MET A O 1
ATOM 810 N N . PRO A 1 102 ? -34.281 0.461 3.518 1 35.66 102 PRO A N 1
ATOM 811 C CA . PRO A 1 102 ? -35.031 -0.062 2.379 1 35.66 102 PRO A CA 1
ATOM 812 C C . PRO A 1 102 ? -34.344 0.226 1.039 1 35.66 102 PRO A C 1
ATOM 814 O O . PRO A 1 102 ? -33.969 1.367 0.77 1 35.66 102 PRO A O 1
ATOM 817 N N . LEU A 1 103 ? -33.406 -0.523 0.583 1 37.16 103 LEU A N 1
ATOM 818 C CA . LEU A 1 103 ? -33 -0.365 -0.801 1 37.16 103 LEU A CA 1
ATOM 819 C C . LEU A 1 103 ? -34.188 -0.112 -1.717 1 37.16 103 LEU A C 1
ATOM 821 O O . LEU A 1 103 ? -34.906 -1.047 -2.082 1 37.16 103 LEU A O 1
ATOM 825 N N . SER A 1 104 ? -35.062 0.571 -1.371 1 35.47 104 SER A N 1
ATOM 826 C CA . SER A 1 104 ? -35.906 0.758 -2.535 1 35.47 104 SER A CA 1
ATOM 827 C C . SER A 1 104 ? -35.125 0.713 -3.83 1 35.47 104 SER A C 1
ATOM 829 O O . SER A 1 104 ? -35.625 0.314 -4.875 1 35.47 104 SER A O 1
ATOM 831 N N . THR A 1 105 ? -34.25 1.796 -4.027 1 36.25 105 THR A N 1
ATOM 832 C CA . THR A 1 105 ? -33.75 1.898 -5.402 1 36.25 105 THR A CA 1
ATOM 833 C C . THR A 1 105 ? -32.719 0.808 -5.699 1 36.25 105 THR A C 1
ATOM 835 O O . THR A 1 105 ? -32.094 0.299 -4.785 1 36.25 105 THR A O 1
ATOM 838 N N . GLY A 1 106 ? -32.906 -0.222 -6.539 1 37.16 106 GLY A N 1
ATOM 839 C CA . GLY A 1 106 ? -32.281 -1.341 -7.238 1 37.16 106 GLY A CA 1
ATOM 840 C C . GLY A 1 106 ? -30.781 -1.363 -7.113 1 37.16 106 GLY A C 1
ATOM 841 O O . GLY A 1 106 ? -30.109 -2.133 -7.805 1 37.16 106 GLY A O 1
ATOM 842 N N . TYR A 1 107 ? -30.25 -0.272 -6.742 1 36.84 107 TYR A N 1
ATOM 843 C CA . TYR A 1 107 ? -28.797 -0.283 -6.945 1 36.84 107 TYR A CA 1
ATOM 844 C C . TYR A 1 107 ? -28.109 -1.131 -5.883 1 36.84 107 TYR A C 1
ATOM 846 O O . TYR A 1 107 ? -28.281 -0.897 -4.684 1 36.84 107 TYR A O 1
ATOM 854 N N .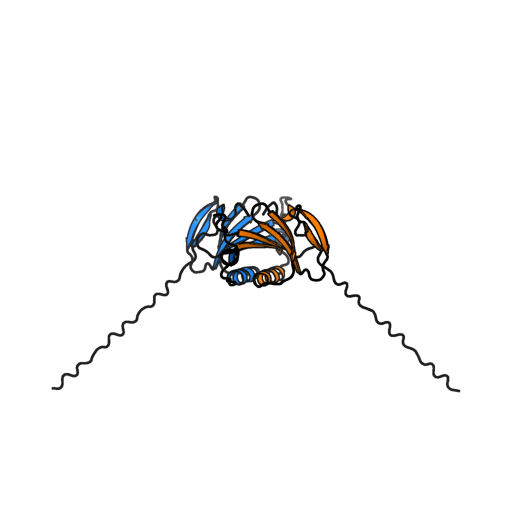 ALA A 1 108 ? -28.109 -2.414 -5.918 1 41.19 108 ALA A N 1
ATOM 855 C CA . ALA A 1 108 ? -27.266 -3.332 -5.168 1 41.19 108 ALA A CA 1
ATOM 856 C C . ALA A 1 108 ? -25.984 -2.641 -4.707 1 41.19 108 ALA A C 1
ATOM 858 O O . ALA A 1 108 ? -25.328 -1.95 -5.492 1 41.19 108 ALA A O 1
ATOM 859 N N . PRO A 1 109 ? -25.844 -2.373 -3.332 1 44.81 109 PRO A N 1
ATOM 860 C CA . PRO A 1 109 ? -24.609 -1.723 -2.869 1 44.81 109 PRO A CA 1
ATOM 861 C C . PRO A 1 109 ? -23.359 -2.395 -3.404 1 44.81 109 PRO A C 1
ATOM 863 O O . PRO A 1 109 ? -23.188 -3.607 -3.256 1 44.81 109 PRO A O 1
ATOM 866 N N . ARG A 1 110 ? -22.891 -2.162 -4.59 1 50.47 110 ARG A N 1
ATOM 867 C CA . ARG A 1 110 ? -21.656 -2.615 -5.219 1 50.47 110 ARG A CA 1
ATOM 868 C C . ARG A 1 110 ? -20.484 -2.574 -4.234 1 50.47 110 ARG A C 1
ATOM 870 O O . ARG A 1 110 ? -20.484 -1.775 -3.297 1 50.47 110 ARG A O 1
ATOM 877 N N . ALA A 1 111 ? -19.859 -3.66 -3.969 1 57.59 111 ALA A N 1
ATOM 878 C CA . ALA A 1 111 ? -18.578 -3.682 -3.285 1 57.59 111 ALA A CA 1
ATOM 879 C C . ALA A 1 111 ? -17.75 -2.436 -3.615 1 57.59 111 ALA A C 1
ATOM 881 O O . ALA A 1 111 ? -17.656 -2.039 -4.781 1 57.59 111 ALA A O 1
ATOM 882 N N . ASP A 1 112 ? -17.547 -1.594 -2.402 1 79.62 112 ASP A N 1
ATOM 883 C CA . ASP A 1 112 ? -16.766 -0.383 -2.652 1 79.62 112 ASP A CA 1
ATOM 884 C C . ASP A 1 112 ? -15.266 -0.662 -2.562 1 79.62 112 ASP A C 1
ATOM 886 O O . ASP A 1 112 ? -14.805 -1.272 -1.598 1 79.62 112 ASP A O 1
ATOM 890 N N . LEU A 1 113 ? -14.625 -0.574 -3.689 1 85.12 113 LEU A N 1
ATOM 891 C CA . LEU A 1 113 ? -13.172 -0.625 -3.693 1 85.12 113 LEU A CA 1
ATOM 892 C C . LEU A 1 113 ? -12.578 0.688 -3.188 1 85.12 113 LEU A C 1
ATOM 894 O O . LEU A 1 113 ? -13.008 1.767 -3.604 1 85.12 113 LEU A O 1
ATOM 898 N N . VAL A 1 114 ? -11.75 0.529 -2.205 1 87.81 114 VAL A N 1
ATOM 899 C CA . VAL A 1 114 ? -11.109 1.688 -1.598 1 87.81 114 VAL A CA 1
ATOM 900 C C . VAL A 1 114 ? -9.586 1.525 -1.658 1 87.81 114 VAL A C 1
ATOM 902 O O . VAL A 1 114 ? -9.062 0.443 -1.388 1 87.81 114 VAL A O 1
ATOM 905 N N . PHE A 1 115 ? -8.992 2.51 -2.176 1 90.25 115 PHE A N 1
ATOM 906 C CA . PHE A 1 115 ? -7.543 2.6 -2.096 1 90.25 115 PHE A CA 1
ATOM 907 C C . PHE A 1 115 ? -7.121 3.668 -1.094 1 90.25 115 PHE A C 1
ATOM 909 O O . PHE A 1 115 ? -7.352 4.859 -1.311 1 90.25 115 PHE A O 1
ATOM 916 N N . ARG A 1 116 ? -6.531 3.225 -0.042 1 91.81 116 ARG A N 1
ATOM 917 C CA . ARG A 1 116 ? -6.164 4.109 1.059 1 91.81 116 ARG A CA 1
ATOM 918 C C . ARG A 1 116 ? -4.656 4.109 1.281 1 91.81 116 ARG A C 1
ATOM 920 O O . ARG A 1 116 ? -4.055 3.059 1.504 1 91.81 116 ARG A O 1
ATOM 927 N N . CYS A 1 117 ? -4.031 5.23 1.255 1 92.5 117 CYS A N 1
ATOM 928 C CA . CYS A 1 117 ? -2.598 5.359 1.477 1 92.5 117 CYS A CA 1
ATOM 929 C C . CYS A 1 117 ? -2.312 6.16 2.742 1 92.5 117 CYS A C 1
ATOM 931 O O . CYS A 1 117 ? -2.979 7.16 3.012 1 92.5 117 CYS A O 1
ATOM 933 N N . MET A 1 118 ? -1.365 5.645 3.453 1 91.69 118 MET A N 1
ATOM 934 C CA . MET A 1 118 ? -0.943 6.297 4.688 1 91.69 118 MET A CA 1
ATOM 935 C C . MET A 1 118 ? 0.526 6.699 4.617 1 91.69 118 MET A C 1
ATOM 937 O O . MET A 1 118 ? 1.352 5.957 4.078 1 91.69 118 MET A O 1
ATOM 941 N N . CYS A 1 119 ? 0.855 7.867 5.16 1 93 119 CYS A N 1
ATOM 942 C CA . CYS A 1 119 ? 2.219 8.375 5.234 1 93 119 CYS A CA 1
ATOM 943 C C . CYS A 1 119 ? 2.439 9.156 6.527 1 93 119 CYS A C 1
ATOM 945 O O . CYS A 1 119 ? 1.478 9.578 7.176 1 93 119 CYS A O 1
ATOM 947 N N . ASN A 1 120 ? 3.719 9.297 6.934 1 90.5 120 ASN A N 1
ATOM 948 C CA . ASN A 1 120 ? 3.914 9.781 8.297 1 90.5 120 ASN A CA 1
ATOM 949 C C . ASN A 1 120 ? 4.809 11.016 8.328 1 90.5 120 ASN A C 1
ATOM 951 O O . ASN A 1 120 ? 5.48 11.273 9.328 1 90.5 120 ASN A O 1
ATOM 955 N N . LYS A 1 121 ? 4.812 11.781 7.266 1 93.19 121 LYS A N 1
ATOM 956 C CA . LYS A 1 121 ? 5.496 13.078 7.223 1 93.19 121 LYS A CA 1
ATOM 957 C C . LYS A 1 121 ? 4.504 14.219 7.016 1 93.19 121 LYS A C 1
ATOM 959 O O . LYS A 1 121 ? 3.379 13.992 6.562 1 93.19 121 LYS A O 1
ATOM 964 N N . ASP A 1 122 ? 5.008 15.422 7.34 1 96.12 122 ASP A N 1
ATOM 965 C CA . ASP A 1 122 ? 4.129 16.578 7.199 1 96.12 122 ASP A CA 1
ATOM 966 C C . ASP A 1 122 ? 3.645 16.734 5.762 1 96.12 122 ASP A C 1
ATOM 968 O O . ASP A 1 122 ? 4.441 16.672 4.82 1 96.12 122 ASP A O 1
ATOM 972 N N . LEU A 1 123 ? 2.311 16.844 5.645 1 97.44 123 LEU A N 1
ATOM 973 C CA . LEU A 1 123 ? 1.619 17.219 4.418 1 97.44 123 LEU A CA 1
ATOM 974 C C . LEU A 1 123 ? 1.902 16.219 3.307 1 97.44 123 LEU A C 1
ATOM 976 O O . LEU A 1 123 ? 1.807 16.547 2.123 1 97.44 123 LEU A O 1
ATOM 980 N N . CYS A 1 124 ? 2.271 15.031 3.676 1 96.5 124 CYS A N 1
ATOM 981 C CA . CYS A 1 124 ? 2.65 14.016 2.703 1 96.5 124 CYS A CA 1
ATOM 982 C C . CYS A 1 124 ? 1.431 13.508 1.938 1 96.5 124 CYS A C 1
ATOM 984 O O . CYS A 1 124 ? 1.567 12.898 0.879 1 96.5 124 CYS A O 1
ATOM 986 N N . ASN A 1 125 ? 0.195 13.789 2.379 1 96.38 125 ASN A N 1
ATOM 987 C CA . ASN A 1 125 ? -0.984 13.18 1.772 1 96.38 125 ASN A CA 1
ATOM 988 C C . ASN A 1 125 ? -1.616 14.094 0.728 1 96.38 125 ASN A C 1
ATOM 990 O O . ASN A 1 125 ? -2.809 13.984 0.437 1 96.38 125 ASN A O 1
ATOM 994 N N . HIS A 1 126 ? -0.784 15.016 0.219 1 96.75 126 HIS A N 1
ATOM 995 C CA . HIS A 1 126 ? -1.273 15.75 -0.94 1 96.75 126 HIS A CA 1
ATOM 996 C C . HIS A 1 126 ? -1.509 14.82 -2.125 1 96.75 126 HIS A C 1
ATOM 998 O O . HIS A 1 126 ? -0.664 13.977 -2.436 1 96.75 126 HIS A O 1
ATOM 1004 N N . PRO A 1 127 ? -2.641 15.047 -2.869 1 93.5 127 PRO A N 1
ATOM 1005 C CA . PRO A 1 127 ? -2.943 14.148 -3.988 1 93.5 127 PRO A CA 1
ATOM 1006 C C . PRO A 1 127 ? -1.827 14.109 -5.031 1 93.5 127 PRO A C 1
ATOM 1008 O O . PRO A 1 127 ? -1.583 13.062 -5.637 1 93.5 127 PRO A O 1
ATOM 1011 N N . LYS A 1 128 ? -1.08 15.078 -5.223 1 91.62 128 LYS A N 1
ATOM 1012 C CA . LYS A 1 128 ? -0.033 15.148 -6.238 1 91.62 128 LYS A CA 1
ATOM 1013 C C . LYS A 1 128 ? 1.098 14.172 -5.93 1 91.62 128 LYS A C 1
ATOM 1015 O O . LYS A 1 128 ? 1.803 13.719 -6.836 1 91.62 128 LYS A O 1
ATOM 1020 N N . ASN A 1 129 ? 1.289 13.828 -4.633 1 90.75 129 ASN A N 1
ATOM 1021 C CA . ASN A 1 129 ? 2.361 12.93 -4.223 1 90.75 129 ASN A CA 1
ATOM 1022 C C . ASN A 1 129 ? 2.055 11.484 -4.609 1 90.75 129 ASN A C 1
ATOM 1024 O O . ASN A 1 129 ? 2.934 10.625 -4.559 1 90.75 129 ASN A O 1
ATOM 1028 N N . PHE A 1 130 ? 0.784 11.242 -5.066 1 88 130 PHE A N 1
ATOM 1029 C CA . PHE A 1 130 ? 0.372 9.883 -5.363 1 88 130 PHE A CA 1
ATOM 1030 C C . PHE A 1 130 ? -0.054 9.75 -6.82 1 88 130 PHE A C 1
ATOM 1032 O O . PHE A 1 130 ? -0.651 8.742 -7.207 1 88 130 PHE A O 1
ATOM 1039 N N . GLU A 1 131 ? 0.107 10.727 -7.648 1 79.5 131 GLU A N 1
ATOM 1040 C CA . GLU A 1 131 ? -0.332 10.742 -9.039 1 79.5 131 GLU A CA 1
ATOM 1041 C C . GLU A 1 131 ? 0.395 9.68 -9.859 1 79.5 131 GLU A C 1
ATOM 1043 O O . GLU A 1 131 ? -0.148 9.164 -10.836 1 79.5 131 GLU A O 1
ATOM 1048 N N . ASN A 1 132 ? 1.606 9.25 -9.43 1 67.94 132 ASN A N 1
ATOM 1049 C CA . ASN A 1 132 ? 2.363 8.336 -10.281 1 67.94 132 ASN A CA 1
ATOM 1050 C C . ASN A 1 132 ? 2.439 6.938 -9.672 1 67.94 132 ASN A C 1
ATOM 1052 O O . ASN A 1 132 ? 3.324 6.152 -10.016 1 67.94 132 ASN A O 1
ATOM 1056 N N . LEU A 1 133 ? 1.536 6.73 -8.75 1 72.31 133 LEU A N 1
ATOM 1057 C CA . LEU A 1 133 ? 1.521 5.371 -8.211 1 72.31 133 LEU A CA 1
ATOM 1058 C C . LEU A 1 133 ? 0.847 4.41 -9.188 1 72.31 133 LEU A C 1
ATOM 1060 O O . LEU A 1 133 ? -0.002 4.82 -9.984 1 72.31 133 LEU A O 1
ATOM 1064 N N . MET B 1 1 ? -5.41 -79 17.922 1 34.31 1 MET B N 1
ATOM 1065 C CA . MET B 1 1 ? -4.734 -78.062 17.047 1 34.31 1 MET B CA 1
ATOM 1066 C C . MET B 1 1 ? -5.543 -76.75 16.922 1 34.31 1 MET B C 1
ATOM 1068 O O . MET B 1 1 ? -6.633 -76.75 16.344 1 34.31 1 MET B O 1
ATOM 1072 N N . ILE B 1 2 ? -5.57 -75.875 18 1 46.91 2 ILE B N 1
ATOM 1073 C CA . ILE B 1 2 ? -6.172 -74.562 18.156 1 46.91 2 ILE B CA 1
ATOM 1074 C C . ILE B 1 2 ? -5.645 -73.625 17.062 1 46.91 2 ILE B C 1
ATOM 1076 O O . ILE B 1 2 ? -4.438 -73.375 16.984 1 46.91 2 ILE B O 1
ATOM 1080 N N . ARG B 1 3 ? -6.336 -73.5 15.867 1 44.12 3 ARG B N 1
ATOM 1081 C CA . ARG B 1 3 ? -6.121 -72.562 14.805 1 44.12 3 ARG B CA 1
ATOM 1082 C C . ARG B 1 3 ? -6.129 -71.125 15.352 1 44.12 3 ARG B C 1
ATOM 1084 O O . ARG B 1 3 ? -7.148 -70.688 15.867 1 44.12 3 ARG B O 1
ATOM 1091 N N . ASP B 1 4 ? -5.004 -70.625 15.883 1 49.41 4 ASP B N 1
ATOM 1092 C CA . ASP B 1 4 ? -4.824 -69.188 16.203 1 49.41 4 ASP B CA 1
ATOM 1093 C C . ASP B 1 4 ? -5.094 -68.312 14.984 1 49.41 4 ASP B C 1
ATOM 1095 O O . ASP B 1 4 ? -4.391 -68.375 13.977 1 49.41 4 ASP B O 1
ATOM 1099 N N . SER B 1 5 ? -6.344 -67.938 14.641 1 51.62 5 SER B N 1
ATOM 1100 C CA . SER B 1 5 ? -6.688 -66.938 13.664 1 51.62 5 SER B CA 1
ATOM 1101 C C . SER B 1 5 ? -6.039 -65.562 14.023 1 51.62 5 SER B C 1
ATOM 1103 O O . SER B 1 5 ? -6.395 -65 15.031 1 51.62 5 SER B O 1
ATOM 1105 N N . ILE B 1 6 ? -4.742 -65.312 13.75 1 51.41 6 ILE B N 1
ATOM 1106 C CA . ILE B 1 6 ? -4.129 -64 13.773 1 51.41 6 ILE B CA 1
ATOM 1107 C C . ILE B 1 6 ? -4.941 -63.031 12.922 1 51.41 6 ILE B C 1
ATOM 1109 O O . ILE B 1 6 ? -5.059 -63.219 11.703 1 51.41 6 ILE B O 1
ATOM 1113 N N . PHE B 1 7 ? -5.949 -62.375 13.453 1 54.16 7 PHE B N 1
ATOM 1114 C CA . PHE B 1 7 ? -6.566 -61.219 12.852 1 54.16 7 PHE B CA 1
ATOM 1115 C C . PHE B 1 7 ? -5.516 -60.156 12.484 1 54.16 7 PHE B C 1
ATOM 1117 O O . PHE B 1 7 ? -4.836 -59.625 13.367 1 54.16 7 PHE B O 1
ATOM 1124 N N . PHE B 1 8 ? -4.895 -60.281 11.281 1 52.72 8 PHE B N 1
ATOM 1125 C CA . PHE B 1 8 ? -4.109 -59.188 10.742 1 52.72 8 PHE B CA 1
ATOM 1126 C C . PHE B 1 8 ? -4.98 -57.938 10.531 1 52.72 8 PHE B C 1
ATOM 1128 O O . PHE B 1 8 ? -5.883 -57.969 9.688 1 52.72 8 PHE B O 1
ATOM 1135 N N . ALA B 1 9 ? -5.168 -57.125 11.578 1 52.22 9 ALA B N 1
ATOM 1136 C CA . ALA B 1 9 ? -5.723 -55.781 11.367 1 52.22 9 ALA B CA 1
ATOM 1137 C C . ALA B 1 9 ? -4.891 -55 10.352 1 52.22 9 ALA B C 1
ATOM 1139 O O . ALA B 1 9 ? -3.709 -54.75 10.586 1 52.22 9 ALA B O 1
ATOM 1140 N N . LEU B 1 10 ? -5.223 -55.031 9.07 1 53.28 10 LEU B N 1
ATOM 1141 C CA . LEU B 1 10 ? -4.711 -54.094 8.086 1 53.28 10 LEU B CA 1
ATOM 1142 C C . LEU B 1 10 ? -4.926 -52.656 8.547 1 53.28 10 LEU B C 1
ATOM 1144 O O . LEU B 1 10 ? -6.066 -52.188 8.672 1 53.28 10 LEU B O 1
ATOM 1148 N N . CYS B 1 11 ? -3.998 -52.031 9.359 1 51.44 11 CYS B N 1
ATOM 1149 C CA . CYS B 1 11 ? -3.957 -50.594 9.578 1 51.44 11 CYS B CA 1
ATOM 1150 C C . CYS B 1 11 ? -3.902 -49.812 8.258 1 51.44 11 CYS B C 1
ATOM 1152 O O . CYS B 1 11 ? -2.891 -49.875 7.555 1 51.44 11 CYS B O 1
ATOM 1154 N N . SER B 1 12 ? -5.02 -49.562 7.621 1 55.41 12 SER B N 1
ATOM 1155 C CA . SER B 1 12 ? -5.062 -48.625 6.52 1 55.41 12 SER B CA 1
ATOM 1156 C C . SER B 1 12 ? -4.523 -47.25 6.953 1 55.41 12 SER B C 1
ATOM 1158 O O . SER B 1 12 ? -5.133 -46.562 7.777 1 55.41 12 SER B O 1
ATOM 1160 N N . SER B 1 13 ? -3.205 -47.031 6.992 1 55.62 13 SER B N 1
ATOM 1161 C CA . SER B 1 13 ? -2.641 -45.688 7.09 1 55.62 13 SER B CA 1
ATOM 1162 C C . SER B 1 13 ? -3.301 -44.719 6.098 1 55.62 13 SER B C 1
ATOM 1164 O O . SER B 1 13 ? -3.156 -44.906 4.883 1 55.62 13 SER B O 1
ATOM 1166 N N . ILE B 1 14 ? -4.391 -44.125 6.426 1 55.5 14 ILE B N 1
ATOM 1167 C CA . ILE B 1 14 ? -4.891 -43 5.648 1 55.5 14 ILE B CA 1
ATOM 1168 C C . ILE B 1 14 ? -3.783 -41.969 5.48 1 55.5 14 ILE B C 1
ATOM 1170 O O . ILE B 1 14 ? -3.359 -41.344 6.457 1 55.5 14 ILE B O 1
ATOM 1174 N N . LEU B 1 15 ? -2.881 -42.125 4.52 1 55.69 15 LEU B N 1
ATOM 1175 C CA . LEU B 1 15 ? -2.043 -41.031 4.07 1 55.69 15 LEU B CA 1
ATOM 1176 C C . LEU B 1 15 ? -2.881 -39.781 3.82 1 55.69 15 LEU B C 1
ATOM 1178 O O . LEU B 1 15 ? -3.643 -39.719 2.85 1 55.69 15 LEU B O 1
ATOM 1182 N N . LEU B 1 16 ? -3.219 -38.969 4.863 1 55.69 16 LEU B N 1
ATOM 1183 C CA . LEU B 1 16 ? -3.691 -37.594 4.68 1 55.69 16 LEU B CA 1
ATOM 1184 C C . LEU B 1 16 ? -2.744 -36.812 3.779 1 55.69 16 LEU B C 1
ATOM 1186 O O . LEU B 1 16 ? -1.643 -36.469 4.195 1 55.69 16 LEU B O 1
ATOM 1190 N N . THR B 1 17 ? -2.83 -37.031 2.506 1 57.62 17 THR B N 1
ATOM 1191 C CA . THR B 1 17 ? -2.135 -36.125 1.592 1 57.62 17 THR B CA 1
ATOM 1192 C C . THR B 1 17 ? -2.527 -34.688 1.855 1 57.62 17 THR B C 1
ATOM 1194 O O . THR B 1 17 ? -3.686 -34.312 1.662 1 57.62 17 THR B O 1
ATOM 1197 N N . VAL B 1 18 ? -1.853 -34.062 2.889 1 59.44 18 VAL B N 1
ATOM 1198 C CA . VAL B 1 18 ? -2 -32.625 3.039 1 59.44 18 VAL B CA 1
ATOM 1199 C C . VAL B 1 18 ? -1.775 -31.938 1.693 1 59.44 18 VAL B C 1
ATOM 1201 O O . VAL B 1 18 ? -0.688 -32.031 1.118 1 59.44 18 VAL B O 1
ATOM 1204 N N . GLN B 1 19 ? -2.789 -31.938 0.892 1 57.88 19 GLN B N 1
ATOM 1205 C CA . GLN B 1 19 ? -2.691 -31.125 -0.315 1 57.88 19 GLN B CA 1
ATOM 1206 C C . GLN B 1 19 ? -2.102 -29.75 -0.008 1 57.88 19 GLN B C 1
ATOM 1208 O O . GLN B 1 19 ? -2.674 -28.969 0.766 1 57.88 19 GLN B O 1
ATOM 1213 N N . VAL B 1 20 ? -0.765 -29.75 0.028 1 63.94 20 VAL B N 1
ATOM 1214 C CA . VAL B 1 20 ? -0.092 -28.484 0.254 1 63.94 20 VAL B CA 1
ATOM 1215 C C . VAL B 1 20 ? -0.508 -27.484 -0.822 1 63.94 20 VAL B C 1
ATOM 1217 O O . VAL B 1 20 ? -0.249 -27.688 -2.01 1 63.94 20 VAL B O 1
ATOM 1220 N N . TYR B 1 21 ? -1.564 -26.719 -0.622 1 74.94 21 TYR B N 1
ATOM 1221 C CA . TYR B 1 21 ? -1.987 -25.656 -1.527 1 74.94 21 TYR B CA 1
ATOM 1222 C C . TYR B 1 21 ? -0.886 -24.625 -1.703 1 74.94 21 TYR B C 1
ATOM 1224 O O . TYR B 1 21 ? -0.314 -24.141 -0.722 1 74.94 21 TYR B O 1
ATOM 1232 N N . SER B 1 22 ? -0.252 -24.656 -2.988 1 88.88 22 SER B N 1
ATOM 1233 C CA . SER B 1 22 ? 0.797 -23.703 -3.34 1 88.88 22 SER B CA 1
ATOM 1234 C C . SER B 1 22 ? 0.216 -22.453 -4.008 1 88.88 22 SER B C 1
ATOM 1236 O O . SER B 1 22 ? -0.612 -22.562 -4.914 1 88.88 22 SER B O 1
ATOM 1238 N N . LEU B 1 23 ? 0.567 -21.344 -3.543 1 93.19 23 LEU B N 1
ATOM 1239 C CA . LEU B 1 23 ? 0.173 -20.078 -4.152 1 93.19 23 LEU B CA 1
ATOM 1240 C C . LEU B 1 23 ? 0.737 -19.953 -5.562 1 93.19 23 LEU B C 1
ATOM 1242 O O . LEU B 1 23 ? 1.899 -20.281 -5.805 1 93.19 23 LEU B O 1
ATOM 1246 N N . GLU B 1 24 ? -0.141 -19.594 -6.5 1 97.38 24 GLU B N 1
ATOM 1247 C CA . GLU B 1 24 ? 0.271 -19.344 -7.879 1 97.38 24 GLU B CA 1
ATOM 1248 C C . GLU B 1 24 ? 0.382 -17.859 -8.172 1 97.38 24 GLU B C 1
ATOM 1250 O O . GLU B 1 24 ? -0.534 -17.094 -7.867 1 97.38 24 GLU B O 1
ATOM 1255 N N . CYS B 1 25 ? 1.499 -17.438 -8.719 1 97.5 25 CYS B N 1
ATOM 1256 C CA . CYS B 1 25 ? 1.74 -16.031 -9.047 1 97.5 25 CYS B CA 1
ATOM 1257 C C . CYS B 1 25 ? 2.205 -15.891 -10.492 1 97.5 25 CYS B C 1
ATOM 1259 O O . CYS B 1 25 ? 2.633 -16.859 -11.117 1 97.5 25 CYS B O 1
ATOM 1261 N N . TYR B 1 26 ? 2.045 -14.68 -11.023 1 97.81 26 TYR B N 1
ATOM 1262 C CA . TYR B 1 26 ? 2.725 -14.336 -12.266 1 97.81 26 TYR B CA 1
ATOM 1263 C C . TYR B 1 26 ? 4.184 -13.977 -12.008 1 97.81 26 TYR B C 1
ATOM 1265 O O . TYR B 1 26 ? 4.496 -13.312 -11.023 1 97.81 26 TYR B O 1
ATOM 1273 N N . GLU B 1 27 ? 5.035 -14.406 -12.938 1 96.25 27 GLU B N 1
ATOM 1274 C CA . GLU B 1 27 ? 6.43 -13.969 -12.961 1 96.25 27 GLU B CA 1
ATOM 1275 C C . GLU B 1 27 ? 6.797 -13.359 -14.312 1 96.25 27 GLU B C 1
ATOM 1277 O O . GLU B 1 27 ? 6.488 -13.93 -15.359 1 96.25 27 GLU B O 1
ATOM 1282 N N . SER B 1 28 ? 7.41 -12.18 -14.203 1 94.25 28 SER B N 1
ATOM 1283 C CA . SER B 1 28 ? 7.879 -11.516 -15.414 1 94.25 28 SER B CA 1
ATOM 1284 C C . SER B 1 28 ? 9.25 -12.039 -15.828 1 94.25 28 SER B C 1
ATOM 1286 O O . SER B 1 28 ? 10.109 -12.281 -14.984 1 94.25 28 SER B O 1
ATOM 1288 N N . ASP B 1 29 ? 9.43 -12.086 -17.156 1 91.94 29 ASP B N 1
ATOM 1289 C CA . ASP B 1 29 ? 10.781 -12.305 -17.641 1 91.94 29 ASP B CA 1
ATOM 1290 C C . ASP B 1 29 ? 11.438 -10.992 -18.062 1 91.94 29 ASP B C 1
ATOM 1292 O O . ASP B 1 29 ? 10.875 -9.914 -17.859 1 91.94 29 ASP B O 1
ATOM 1296 N N . ASP B 1 30 ? 12.672 -11.078 -18.594 1 87.38 30 ASP B N 1
ATOM 1297 C CA . ASP B 1 30 ? 13.453 -9.891 -18.922 1 87.38 30 ASP B CA 1
ATOM 1298 C C . ASP B 1 30 ? 12.773 -9.078 -20.016 1 87.38 30 ASP B C 1
ATOM 1300 O O . ASP B 1 30 ? 13.016 -7.875 -20.156 1 87.38 30 ASP B O 1
ATOM 1304 N N . SER B 1 31 ? 11.898 -9.711 -20.812 1 89.44 31 SER B N 1
ATOM 1305 C CA . SER B 1 31 ? 11.219 -9.039 -21.906 1 89.44 31 SER B CA 1
ATOM 1306 C C . SER B 1 31 ? 9.852 -8.531 -21.484 1 89.44 31 SER B C 1
ATOM 1308 O O . SER B 1 31 ? 9.109 -7.969 -22.297 1 89.44 31 SER B O 1
ATOM 1310 N N . GLY B 1 32 ? 9.43 -8.812 -20.234 1 88.56 32 GLY B N 1
ATOM 1311 C CA . GLY B 1 32 ? 8.156 -8.32 -19.719 1 88.56 32 GLY B CA 1
ATOM 1312 C C . GLY B 1 32 ? 7.027 -9.32 -19.891 1 88.56 32 GLY B C 1
ATOM 1313 O O . GLY B 1 32 ? 5.879 -9.023 -19.547 1 88.56 32 GLY B O 1
ATOM 1314 N N . ASN B 1 33 ? 7.348 -10.516 -20.438 1 94.56 33 ASN B N 1
ATOM 1315 C CA . ASN B 1 33 ? 6.328 -11.555 -20.562 1 94.56 33 ASN B CA 1
ATOM 1316 C C . ASN B 1 33 ? 5.992 -12.18 -19.219 1 94.56 33 ASN B C 1
ATOM 1318 O O . ASN B 1 33 ? 6.875 -12.391 -18.375 1 94.56 33 ASN B O 1
ATOM 1322 N N . LEU B 1 34 ? 4.676 -12.547 -19.062 1 96.56 34 LEU B N 1
ATOM 1323 C CA . LEU B 1 34 ? 4.207 -13.109 -17.812 1 96.56 34 LEU B CA 1
ATOM 1324 C C . LEU B 1 34 ? 3.988 -14.617 -17.938 1 96.56 34 LEU B C 1
ATOM 1326 O O . LEU B 1 34 ? 3.367 -15.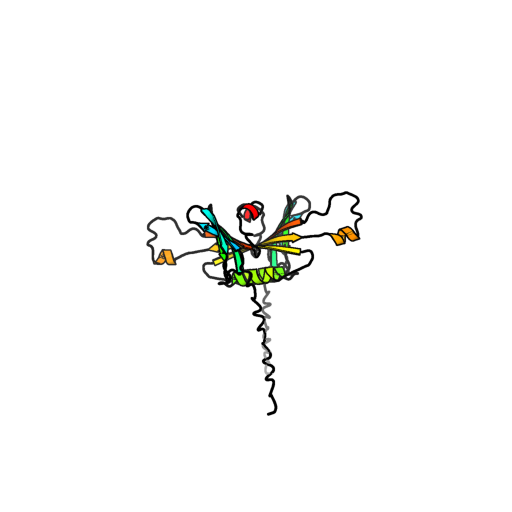078 -18.891 1 96.56 34 LEU B O 1
ATOM 1330 N N . THR B 1 35 ? 4.551 -15.352 -16.953 1 97.62 35 THR B N 1
ATOM 1331 C CA . THR B 1 35 ? 4.27 -16.781 -16.828 1 97.62 35 THR B CA 1
ATOM 1332 C C . THR B 1 35 ? 3.701 -17.109 -15.461 1 97.62 35 THR B C 1
ATOM 1334 O O . THR B 1 35 ? 4.012 -16.438 -14.477 1 97.62 35 THR B O 1
ATOM 1337 N N . GLN B 1 36 ? 2.832 -18.062 -15.43 1 97.62 36 GLN B N 1
ATOM 1338 C CA . GLN B 1 36 ? 2.273 -18.5 -14.164 1 97.62 36 GLN B CA 1
ATOM 1339 C C . GLN B 1 36 ? 3.201 -19.5 -13.477 1 97.62 36 GLN B C 1
ATOM 1341 O O . GLN B 1 36 ? 3.654 -20.469 -14.102 1 97.62 36 GLN B O 1
ATOM 1346 N N . VAL B 1 37 ? 3.539 -19.266 -12.258 1 96.44 37 VAL B N 1
ATOM 1347 C CA . VAL B 1 37 ? 4.449 -20.109 -11.492 1 96.44 37 VAL B CA 1
ATOM 1348 C C . VAL B 1 37 ? 3.828 -20.453 -10.141 1 96.44 37 VAL B C 1
ATOM 1350 O O . VAL B 1 37 ? 3.305 -19.578 -9.453 1 96.44 37 VAL B O 1
ATOM 1353 N N . SER B 1 38 ? 3.836 -21.672 -9.836 1 94.81 38 SER B N 1
ATOM 1354 C CA . SER B 1 38 ? 3.422 -22.141 -8.523 1 94.81 38 SER B CA 1
ATOM 1355 C C . SER B 1 38 ? 4.625 -22.531 -7.668 1 94.81 38 SER B C 1
ATOM 1357 O O . SER B 1 38 ? 5.543 -23.203 -8.156 1 94.81 38 SER B O 1
ATOM 1359 N N . ASN B 1 39 ? 4.691 -22.078 -6.461 1 92.44 39 ASN B N 1
ATOM 1360 C CA . ASN B 1 39 ? 5.75 -22.375 -5.5 1 92.44 39 ASN B CA 1
ATOM 1361 C C . ASN B 1 39 ? 5.199 -22.5 -4.082 1 92.44 39 ASN B C 1
ATOM 1363 O O . ASN B 1 39 ? 4.59 -21.562 -3.568 1 92.44 39 ASN B O 1
ATOM 1367 N N . PRO B 1 40 ? 5.418 -23.609 -3.434 1 90.5 40 PRO B N 1
ATOM 1368 C CA . PRO B 1 40 ? 4.875 -23.812 -2.088 1 90.5 40 PRO B CA 1
ATOM 1369 C C . PRO B 1 40 ? 5.461 -22.844 -1.062 1 90.5 40 PRO B C 1
ATOM 1371 O O . PRO B 1 40 ? 4.895 -22.672 0.019 1 90.5 40 PRO B O 1
ATOM 1374 N N . ASN B 1 41 ? 6.566 -22.188 -1.394 1 88 41 ASN B N 1
ATOM 1375 C CA . ASN B 1 41 ? 7.199 -21.266 -0.459 1 88 41 ASN B CA 1
ATOM 1376 C C . ASN B 1 41 ? 6.656 -19.844 -0.618 1 88 41 ASN B C 1
ATOM 1378 O O . ASN B 1 41 ? 6.934 -18.969 0.207 1 88 41 ASN B O 1
ATOM 1382 N N . PHE B 1 42 ? 5.887 -19.656 -1.681 1 89 42 PHE B N 1
ATOM 1383 C CA . PHE B 1 42 ? 5.328 -18.328 -1.866 1 89 42 PHE B CA 1
ATOM 1384 C C . PHE B 1 42 ? 4.344 -18 -0.751 1 89 42 PHE B C 1
ATOM 1386 O O . PHE B 1 42 ? 3.455 -18.797 -0.441 1 89 42 PHE B O 1
ATOM 1393 N N . GLN B 1 43 ? 4.461 -16.828 -0.196 1 87.06 43 GLN B N 1
ATOM 1394 C CA . GLN B 1 43 ? 3.531 -16.328 0.81 1 87.06 43 GLN B CA 1
ATOM 1395 C C . GLN B 1 43 ? 2.623 -15.258 0.227 1 87.06 43 GLN B C 1
ATOM 1397 O O . GLN B 1 43 ? 1.518 -15.031 0.727 1 87.06 43 GLN B O 1
ATOM 1402 N N . TYR B 1 44 ? 3.115 -14.633 -0.75 1 89.88 44 TYR B N 1
ATOM 1403 C CA . TYR B 1 44 ? 2.361 -13.609 -1.465 1 89.88 44 TYR B CA 1
ATOM 1404 C C . TYR B 1 44 ? 2.871 -13.453 -2.893 1 89.88 44 TYR B C 1
ATOM 1406 O O . TYR B 1 44 ? 3.926 -13.984 -3.244 1 89.88 44 TYR B O 1
ATOM 1414 N N . CYS B 1 45 ? 2.07 -12.828 -3.703 1 93.56 45 CYS B N 1
ATOM 1415 C CA . CYS B 1 45 ? 2.469 -12.375 -5.031 1 93.56 45 CYS B CA 1
ATOM 1416 C C . CYS B 1 45 ? 2.82 -10.891 -5.023 1 93.56 45 CYS B C 1
ATOM 1418 O O . CYS B 1 45 ? 2.248 -10.117 -4.254 1 93.56 45 CYS B O 1
ATOM 1420 N N . VAL B 1 46 ? 3.764 -10.539 -5.891 1 92.94 46 VAL B N 1
ATOM 1421 C CA . VAL B 1 46 ? 4.293 -9.18 -5.863 1 92.94 46 VAL B CA 1
ATOM 1422 C C . VAL B 1 46 ? 4.148 -8.539 -7.242 1 92.94 46 VAL B C 1
ATOM 1424 O O . VAL B 1 46 ? 4.387 -9.195 -8.266 1 92.94 46 VAL B O 1
ATOM 1427 N N . LEU B 1 47 ? 3.73 -7.312 -7.27 1 93.56 47 LEU B N 1
ATOM 1428 C CA . LEU B 1 47 ? 3.857 -6.438 -8.43 1 93.56 47 LEU B CA 1
ATOM 1429 C C . LEU B 1 47 ? 4.676 -5.199 -8.086 1 93.56 47 LEU B C 1
ATOM 1431 O O . LEU B 1 47 ? 4.32 -4.445 -7.176 1 93.56 47 LEU B O 1
ATOM 1435 N N . LEU B 1 48 ? 5.742 -5.074 -8.828 1 91.44 48 LEU B N 1
ATOM 1436 C CA . LEU B 1 48 ? 6.648 -3.951 -8.617 1 91.44 48 LEU B CA 1
ATOM 1437 C C . LEU B 1 48 ? 6.605 -2.986 -9.797 1 91.44 48 LEU B C 1
ATOM 1439 O O . LEU B 1 48 ? 6.625 -3.412 -10.953 1 91.44 48 LEU B O 1
ATOM 1443 N N . ARG B 1 49 ? 6.516 -1.725 -9.445 1 89.75 49 ARG B N 1
ATOM 1444 C CA . ARG B 1 49 ? 6.645 -0.657 -10.43 1 89.75 49 ARG B CA 1
ATOM 1445 C C . ARG B 1 49 ? 7.805 0.271 -10.086 1 89.75 49 ARG B C 1
ATOM 1447 O O . ARG B 1 49 ? 7.91 0.751 -8.953 1 89.75 49 ARG B O 1
ATOM 1454 N N . GLN B 1 50 ? 8.602 0.408 -11.016 1 83.44 50 GLN B N 1
ATOM 1455 C CA . GLN B 1 50 ? 9.742 1.308 -10.922 1 83.44 50 GLN B CA 1
ATOM 1456 C C . GLN B 1 50 ? 9.992 2.023 -12.242 1 83.44 50 GLN B C 1
ATOM 1458 O O . GLN B 1 50 ? 10.352 1.393 -13.242 1 83.44 50 GLN B O 1
ATOM 1463 N N . ASN B 1 51 ? 9.742 3.355 -12.133 1 77.94 51 ASN B N 1
ATOM 1464 C CA . ASN B 1 51 ? 9.805 4.102 -13.383 1 77.94 51 ASN B CA 1
ATOM 1465 C C . ASN B 1 51 ? 8.914 3.473 -14.453 1 77.94 51 ASN B C 1
ATOM 1467 O O . ASN B 1 51 ? 7.703 3.344 -14.266 1 77.94 51 ASN B O 1
ATOM 1471 N N . LYS B 1 52 ? 9.352 2.994 -15.477 1 77.75 52 LYS B N 1
ATOM 1472 C CA . LYS B 1 52 ? 8.562 2.426 -16.562 1 77.75 52 LYS B CA 1
ATOM 1473 C C . LYS B 1 52 ? 8.547 0.902 -16.5 1 77.75 52 LYS B C 1
ATOM 1475 O O . LYS B 1 52 ? 7.879 0.245 -17.297 1 77.75 52 LYS B O 1
ATOM 1480 N N . LEU B 1 53 ? 9.18 0.409 -15.477 1 83.5 53 LEU B N 1
ATOM 1481 C CA . LEU B 1 53 ? 9.305 -1.04 -15.367 1 83.5 53 LEU B CA 1
ATOM 1482 C C . LEU B 1 53 ? 8.211 -1.61 -14.469 1 83.5 53 LEU B C 1
ATOM 1484 O O . LEU B 1 53 ? 7.906 -1.045 -13.414 1 83.5 53 LEU B O 1
ATOM 1488 N N . ILE B 1 54 ? 7.551 -2.633 -15.023 1 89.06 54 ILE B N 1
ATOM 1489 C CA . ILE B 1 54 ? 6.602 -3.42 -14.25 1 89.06 54 ILE B CA 1
ATOM 1490 C C . ILE B 1 54 ? 7.09 -4.863 -14.141 1 89.06 54 ILE B C 1
ATOM 1492 O O . ILE B 1 54 ? 7.3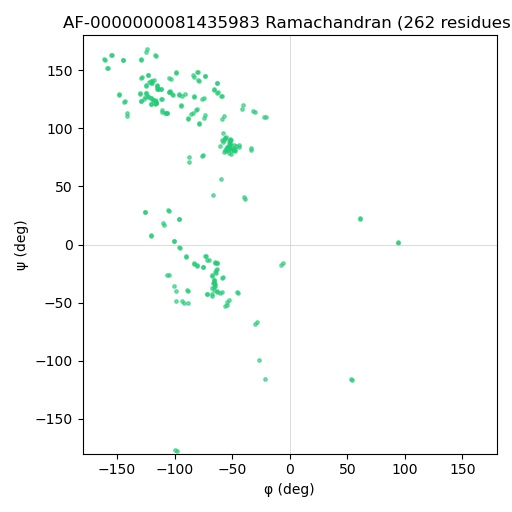59 -5.512 -15.156 1 89.06 54 ILE B O 1
ATOM 1496 N N . VAL B 1 55 ? 7.262 -5.305 -12.875 1 92 55 VAL B N 1
ATOM 1497 C CA . VAL B 1 55 ? 7.777 -6.652 -12.641 1 92 55 VAL B CA 1
ATOM 1498 C C . VAL B 1 55 ? 6.828 -7.418 -11.727 1 92 55 VAL B C 1
ATOM 1500 O O . VAL B 1 55 ? 6.438 -6.918 -10.664 1 92 55 VAL B O 1
ATOM 1503 N N . ALA B 1 56 ? 6.426 -8.578 -12.164 1 95 56 ALA B N 1
ATOM 1504 C CA . ALA B 1 56 ? 5.645 -9.492 -11.344 1 95 56 ALA B CA 1
ATOM 1505 C C . ALA B 1 56 ? 6.504 -10.648 -10.844 1 95 56 ALA B C 1
ATOM 1507 O O . ALA B 1 56 ? 7.379 -11.141 -11.562 1 95 56 ALA B O 1
ATOM 1508 N N . ALA B 1 57 ? 6.238 -11.07 -9.594 1 94.75 57 ALA B N 1
ATOM 1509 C CA . ALA B 1 57 ? 7.004 -12.172 -9.008 1 94.75 57 ALA B CA 1
ATOM 1510 C C . ALA B 1 57 ? 6.266 -12.781 -7.82 1 94.75 57 ALA B C 1
ATOM 1512 O O . ALA B 1 57 ? 5.324 -12.18 -7.297 1 94.75 57 ALA B O 1
ATOM 1513 N N . GLY B 1 58 ? 6.625 -13.961 -7.508 1 92.12 58 GLY B N 1
ATOM 1514 C CA . GLY B 1 58 ? 6.258 -14.484 -6.207 1 92.12 58 GLY B CA 1
ATOM 1515 C C . GLY B 1 58 ? 7.164 -14 -5.09 1 92.12 58 GLY B C 1
ATOM 1516 O O . GLY B 1 58 ? 8.305 -13.609 -5.336 1 92.12 58 GLY B O 1
ATOM 1517 N N . GLY B 1 59 ? 6.562 -13.883 -3.936 1 85 59 GLY B N 1
ATOM 1518 C CA . GLY B 1 59 ? 7.336 -13.383 -2.809 1 85 59 GLY B CA 1
ATOM 1519 C C . GLY B 1 59 ? 7.367 -14.344 -1.634 1 85 59 GLY B C 1
ATOM 1520 O O . GLY B 1 59 ? 6.414 -15.094 -1.415 1 85 59 GLY B O 1
ATOM 1521 N N . VAL B 1 60 ? 8.5 -14.438 -1.037 1 74.62 60 VAL B N 1
ATOM 1522 C CA . VAL B 1 60 ? 8.68 -15.148 0.223 1 74.62 60 VAL B CA 1
ATOM 1523 C C . VAL B 1 60 ? 9.07 -14.164 1.323 1 74.62 60 VAL B C 1
ATOM 1525 O O . VAL B 1 60 ? 9.688 -13.133 1.049 1 74.62 60 VAL B O 1
ATOM 1528 N N . GLU B 1 61 ? 8.391 -14.297 2.49 1 64.75 61 GLU B N 1
ATOM 1529 C CA . GLU B 1 61 ? 8.672 -13.398 3.605 1 64.75 61 GLU B CA 1
ATOM 1530 C C . GLU B 1 61 ? 10.164 -13.336 3.908 1 64.75 61 GLU B C 1
ATOM 1532 O O . GLU B 1 61 ? 10.789 -14.367 4.176 1 64.75 61 GLU B O 1
ATOM 1537 N N . LYS B 1 62 ? 10.883 -12.523 3.365 1 56.41 62 LYS B N 1
ATOM 1538 C CA . LYS B 1 62 ? 12.281 -12.445 3.777 1 56.41 62 LYS B CA 1
ATOM 1539 C C . LYS B 1 62 ? 12.508 -11.281 4.734 1 56.41 62 LYS B C 1
ATOM 1541 O O . LYS B 1 62 ? 13.414 -11.32 5.57 1 56.41 62 LYS B O 1
ATOM 1546 N N . GLU B 1 63 ? 11.812 -10.164 4.555 1 55.91 63 GLU B N 1
ATOM 1547 C CA . GLU B 1 63 ? 12.273 -8.945 5.207 1 55.91 63 GLU B CA 1
ATOM 1548 C C . GLU B 1 63 ? 11.18 -8.328 6.074 1 55.91 63 GLU B C 1
ATOM 1550 O O . GLU B 1 63 ? 10.008 -8.703 5.961 1 55.91 63 GLU B O 1
ATOM 1555 N N . THR B 1 64 ? 11.539 -7.426 6.918 1 54.94 64 THR B N 1
ATOM 1556 C CA . THR B 1 64 ? 10.836 -6.777 8.023 1 54.94 64 THR B CA 1
ATOM 1557 C C . THR B 1 64 ? 9.531 -6.156 7.535 1 54.94 64 THR B C 1
ATOM 1559 O O . THR B 1 64 ? 8.484 -6.328 8.164 1 54.94 64 THR B O 1
ATOM 1562 N N . ALA B 1 65 ? 9.594 -5.293 6.422 1 55.72 65 ALA B N 1
ATOM 1563 C CA . ALA B 1 65 ? 8.367 -4.602 6.027 1 55.72 65 ALA B CA 1
ATOM 1564 C C . ALA B 1 65 ? 7.293 -5.594 5.59 1 55.72 65 ALA B C 1
ATOM 1566 O O . ALA B 1 65 ? 6.098 -5.32 5.715 1 55.72 65 ALA B O 1
ATOM 1567 N N . GLU B 1 66 ? 7.727 -6.848 5.324 1 59.97 66 GLU B N 1
ATOM 1568 C CA . GLU B 1 66 ? 6.816 -7.883 4.848 1 59.97 66 GLU B CA 1
ATOM 1569 C C . GLU B 1 66 ? 6.031 -8.5 6 1 59.97 66 GLU B C 1
ATOM 1571 O O . GLU B 1 66 ? 4.934 -9.023 5.805 1 59.97 66 GLU B O 1
ATOM 1576 N N . ASN B 1 67 ? 6.676 -8.227 7.172 1 65.56 67 ASN B N 1
ATOM 1577 C CA . ASN B 1 67 ? 5.914 -8.641 8.344 1 65.56 67 ASN B CA 1
ATOM 1578 C C . ASN B 1 67 ? 4.617 -7.84 8.477 1 65.56 67 ASN B C 1
ATOM 1580 O O . ASN B 1 67 ? 3.584 -8.391 8.859 1 65.56 67 ASN B O 1
ATOM 1584 N N . ALA B 1 68 ? 4.781 -6.598 8.055 1 67.31 68 ALA B N 1
ATOM 1585 C CA . ALA B 1 68 ? 3.598 -5.746 8.102 1 67.31 68 ALA B CA 1
ATOM 1586 C C . ALA B 1 68 ? 2.525 -6.238 7.133 1 67.31 68 ALA B C 1
ATOM 1588 O O . ALA B 1 68 ? 1.335 -6.215 7.449 1 67.31 68 ALA B O 1
ATOM 1589 N N . VAL B 1 69 ? 3 -6.84 6.055 1 73.12 69 VAL B N 1
ATOM 1590 C CA . VAL B 1 69 ? 2.105 -7.348 5.02 1 73.12 69 VAL B CA 1
ATOM 1591 C C . VAL B 1 69 ? 1.372 -8.586 5.535 1 73.12 69 VAL B C 1
ATOM 1593 O O . VAL B 1 69 ? 0.153 -8.695 5.383 1 73.12 69 VAL B O 1
ATOM 1596 N N . THR B 1 70 ? 2.143 -9.406 6.188 1 73.5 70 THR B N 1
ATOM 1597 C CA . THR B 1 70 ? 1.547 -10.617 6.742 1 73.5 70 THR B CA 1
ATOM 1598 C C . THR B 1 70 ? 0.495 -10.273 7.793 1 73.5 70 THR B C 1
ATOM 1600 O O . THR B 1 70 ? -0.586 -10.867 7.812 1 73.5 70 THR B O 1
ATOM 1603 N N . PHE B 1 71 ? 0.83 -9.312 8.539 1 74.5 71 PHE B N 1
ATOM 1604 C CA . PHE B 1 71 ? -0.095 -8.883 9.578 1 74.5 71 PHE B CA 1
ATOM 1605 C C . PHE B 1 71 ? -1.349 -8.266 8.969 1 74.5 71 PHE B C 1
ATOM 1607 O O . PHE B 1 71 ? -2.459 -8.508 9.445 1 74.5 71 PHE B O 1
ATOM 1614 N N . ALA B 1 72 ? -1.176 -7.562 7.938 1 79 72 ALA B N 1
ATOM 1615 C CA . ALA B 1 72 ? -2.303 -6.887 7.297 1 79 72 ALA B CA 1
ATOM 1616 C C . ALA B 1 72 ? -3.289 -7.898 6.719 1 79 72 ALA B C 1
ATOM 1618 O O . ALA B 1 72 ? -4.504 -7.723 6.832 1 79 72 ALA B O 1
ATOM 1619 N N . PHE B 1 73 ? -2.807 -9.008 6.191 1 82.88 73 PHE B N 1
ATOM 1620 C CA . PHE B 1 73 ? -3.676 -9.977 5.539 1 82.88 73 PHE B CA 1
ATOM 1621 C C . PHE B 1 73 ? -4.32 -10.906 6.566 1 82.88 73 PHE B C 1
ATOM 1623 O O . PHE B 1 73 ? -5.293 -11.594 6.262 1 82.88 73 PHE B O 1
ATOM 1630 N N . ALA B 1 74 ? -3.783 -10.898 7.703 1 75.81 74 ALA B N 1
ATOM 1631 C CA . ALA B 1 74 ? -4.344 -11.75 8.75 1 75.81 74 ALA B CA 1
ATOM 1632 C C . ALA B 1 74 ? -5.633 -11.156 9.305 1 75.81 74 ALA B C 1
ATOM 1634 O O . ALA B 1 74 ? -6.441 -11.867 9.914 1 75.81 74 ALA B O 1
ATOM 1635 N N . GLU B 1 75 ? -5.773 -9.883 9.062 1 67.19 75 GLU B N 1
ATOM 1636 C CA . GLU B 1 75 ? -6.969 -9.227 9.586 1 67.19 75 GLU B CA 1
ATOM 1637 C C . GLU B 1 75 ? -8.18 -9.523 8.703 1 67.19 75 GLU B C 1
ATOM 1639 O O . GLU B 1 75 ? -8.156 -9.273 7.496 1 67.19 75 GLU B O 1
ATOM 1644 N N . GLN B 1 76 ? -9.055 -10.422 9.203 1 64 76 GLN B N 1
ATOM 1645 C CA . GLN B 1 76 ? -10.25 -10.789 8.453 1 64 76 GLN B CA 1
ATOM 1646 C C . GLN B 1 76 ? -11.516 -10.266 9.133 1 64 76 GLN B C 1
ATOM 1648 O O . GLN B 1 76 ? -11.648 -10.359 10.359 1 64 76 GLN B O 1
ATOM 1653 N N . GLU B 1 77 ? -12.172 -9.344 8.438 1 70.31 77 GLU B N 1
ATOM 1654 C CA . GLU B 1 77 ? -13.5 -8.906 8.844 1 70.31 77 GLU B CA 1
ATOM 1655 C C . GLU B 1 77 ? -14.555 -9.305 7.816 1 70.31 77 GLU B C 1
ATOM 1657 O O . GLU B 1 77 ? -14.273 -9.352 6.617 1 70.31 77 GLU B O 1
ATOM 1662 N N . PRO B 1 78 ? -15.68 -9.859 8.211 1 72.81 78 PRO B N 1
ATOM 1663 C CA . PRO B 1 78 ? -16.703 -10.383 7.309 1 72.81 78 PRO B CA 1
ATOM 1664 C C . PRO B 1 78 ? -17 -9.445 6.145 1 72.81 78 PRO B C 1
ATOM 1666 O O . PRO B 1 78 ? -17.203 -9.891 5.016 1 72.81 78 PRO B O 1
ATOM 1669 N N . ASN B 1 79 ? -17.094 -8.094 6.406 1 77.81 79 ASN B N 1
ATOM 1670 C CA . ASN B 1 79 ? -17.469 -7.156 5.352 1 77.81 79 ASN B CA 1
ATOM 1671 C C . ASN B 1 79 ? -16.25 -6.363 4.859 1 77.81 79 ASN B C 1
ATOM 1673 O O . ASN B 1 79 ? -16.406 -5.27 4.312 1 77.81 79 ASN B O 1
ATOM 1677 N N . TYR B 1 80 ? -15.273 -7.039 5 1 82.44 80 TYR B N 1
ATOM 1678 C CA . TYR B 1 80 ? -14.023 -6.367 4.648 1 82.44 80 TYR B CA 1
ATOM 1679 C C . TYR B 1 80 ? -13.008 -7.359 4.102 1 82.44 80 TYR B C 1
ATOM 1681 O O . TYR B 1 80 ? -12.82 -8.438 4.668 1 82.44 80 TYR B O 1
ATOM 1689 N N . GLN B 1 81 ? -12.422 -7.027 2.918 1 84.81 81 GLN B N 1
ATOM 1690 C CA . GLN B 1 81 ? -11.328 -7.809 2.352 1 84.81 81 GLN B CA 1
ATOM 1691 C C . GLN B 1 81 ? -10.156 -6.914 1.962 1 84.81 81 GLN B C 1
ATOM 1693 O O . GLN B 1 81 ? -10.336 -5.914 1.264 1 84.81 81 GLN B O 1
ATOM 1698 N N . LEU B 1 82 ? -9.055 -7.262 2.527 1 89.06 82 LEU B N 1
ATOM 1699 C CA . LEU B 1 82 ? -7.824 -6.637 2.061 1 89.06 82 LEU B CA 1
ATOM 1700 C C . LEU B 1 82 ? -7.324 -7.301 0.783 1 89.06 82 LEU B C 1
ATOM 1702 O O . LEU B 1 82 ? -6.965 -8.484 0.793 1 89.06 82 LEU B O 1
ATOM 1706 N N . LEU B 1 83 ? -7.285 -6.531 -0.301 1 89.56 83 LEU B N 1
ATOM 1707 C CA . LEU B 1 83 ? -6.934 -7.086 -1.604 1 89.56 83 LEU B CA 1
ATOM 1708 C C . LEU B 1 83 ? -5.43 -7.023 -1.833 1 89.56 83 LEU B C 1
ATOM 1710 O O . LEU B 1 83 ? -4.84 -7.961 -2.375 1 89.56 83 LEU B O 1
ATOM 1714 N N . SER B 1 84 ? -4.797 -5.945 -1.414 1 91.44 84 SER B N 1
ATOM 1715 C CA . SER B 1 84 ? -3.354 -5.801 -1.567 1 91.44 84 SER B CA 1
ATOM 1716 C C . SER B 1 84 ? -2.793 -4.781 -0.583 1 91.44 84 SER B C 1
ATOM 1718 O O . SER B 1 84 ? -3.518 -3.904 -0.11 1 91.44 84 SER B O 1
ATOM 1720 N N . VAL B 1 85 ? -1.607 -4.98 -0.249 1 90.62 85 VAL B N 1
ATOM 1721 C CA . VAL B 1 85 ? -0.79 -4.012 0.476 1 90.62 85 VAL B CA 1
ATOM 1722 C C . VAL B 1 85 ? 0.32 -3.49 -0.434 1 90.62 85 VAL B C 1
ATOM 1724 O O . VAL B 1 85 ? 1.088 -4.27 -1 1 90.62 85 VAL B O 1
ATOM 1727 N N . CYS B 1 86 ? 0.351 -2.176 -0.542 1 90.81 86 CYS B N 1
ATOM 1728 C CA . CYS B 1 86 ? 1.355 -1.575 -1.412 1 90.81 86 CYS B CA 1
ATOM 1729 C C . CYS B 1 86 ? 2.271 -0.644 -0.625 1 90.81 86 CYS B C 1
ATOM 1731 O O . CYS B 1 86 ? 1.812 0.091 0.251 1 90.81 86 CYS B O 1
ATOM 1733 N N . LEU B 1 87 ? 3.545 -0.716 -0.952 1 89.25 87 LEU B N 1
ATOM 1734 C CA . LEU B 1 87 ? 4.566 0.112 -0.323 1 89.25 87 LEU B CA 1
ATOM 1735 C C . LEU B 1 87 ? 5.215 1.045 -1.342 1 89.25 87 LEU B C 1
ATOM 1737 O O . LEU B 1 87 ? 5.676 0.598 -2.393 1 89.25 87 LEU B O 1
ATOM 1741 N N . PHE B 1 88 ? 5.148 2.293 -1.03 1 90.81 88 PHE B N 1
ATOM 1742 C CA . PHE B 1 88 ? 5.93 3.27 -1.777 1 90.81 88 PHE B CA 1
ATOM 1743 C C . PHE B 1 88 ? 7.262 3.543 -1.084 1 90.81 88 PHE B C 1
ATOM 1745 O O . PHE B 1 88 ? 7.285 4.016 0.055 1 90.81 88 PHE B O 1
ATOM 1752 N N . GLU B 1 89 ? 8.297 3.24 -1.844 1 87.5 89 GLU B N 1
ATOM 1753 C CA . GLU B 1 89 ? 9.602 3.146 -1.208 1 87.5 89 GLU B CA 1
ATOM 1754 C C . GLU B 1 89 ? 10.641 3.994 -1.944 1 87.5 89 GLU B C 1
ATOM 1756 O O . GLU B 1 89 ? 10.578 4.133 -3.168 1 87.5 89 GLU B O 1
ATOM 1761 N N . LYS B 1 90 ? 11.484 4.535 -1.154 1 86.75 90 LYS B N 1
ATOM 1762 C CA . LYS B 1 90 ? 12.633 5.258 -1.691 1 86.75 90 LYS B CA 1
ATOM 1763 C C . LYS B 1 90 ? 13.938 4.594 -1.279 1 86.75 90 LYS B C 1
ATOM 1765 O O . LYS B 1 90 ? 14.164 4.328 -0.096 1 86.75 90 LYS B O 1
ATOM 1770 N N . TYR B 1 91 ? 14.664 4.223 -2.23 1 80 91 TYR B N 1
ATOM 1771 C CA . TYR B 1 91 ? 15.977 3.633 -1.996 1 80 91 TYR B CA 1
ATOM 1772 C C . TYR B 1 91 ? 17.094 4.605 -2.379 1 80 91 TYR B C 1
ATOM 1774 O O . TYR B 1 91 ? 17.062 5.195 -3.461 1 80 91 TYR B O 1
ATOM 1782 N N . ASP B 1 92 ? 17.75 4.961 -1.23 1 72.06 92 ASP B N 1
ATOM 1783 C CA . ASP B 1 92 ? 18.938 5.746 -1.512 1 72.06 92 ASP B CA 1
ATOM 1784 C C . ASP B 1 92 ? 20.141 4.84 -1.745 1 72.06 92 ASP B C 1
ATOM 1786 O O . ASP B 1 92 ? 20.688 4.262 -0.799 1 72.06 92 ASP B O 1
ATOM 1790 N N . TRP B 1 93 ? 20.219 4.258 -2.609 1 55.28 93 TRP B N 1
ATOM 1791 C CA . TRP B 1 93 ? 21.438 3.502 -2.873 1 55.28 93 TRP B CA 1
ATOM 1792 C C . TRP B 1 93 ? 22.641 4.43 -2.971 1 55.28 93 TRP B C 1
ATOM 1794 O O . TRP B 1 93 ? 22.734 5.258 -3.883 1 55.28 93 TRP B O 1
ATOM 1804 N N . PRO B 1 94 ? 22.844 5.195 -1.938 1 47 94 PRO B N 1
ATOM 1805 C CA . PRO B 1 94 ? 24.094 5.902 -2.223 1 47 94 PRO B CA 1
ATOM 1806 C C . PRO B 1 94 ? 24.969 5.184 -3.254 1 47 94 PRO B C 1
ATOM 1808 O O . PRO B 1 94 ? 25.422 5.797 -4.227 1 47 94 PRO B O 1
ATOM 1811 N N . THR B 1 95 ? 26.234 4.789 -2.467 1 41.78 95 THR B N 1
ATOM 1812 C CA . THR B 1 95 ? 27.656 4.668 -2.158 1 41.78 95 THR B CA 1
ATOM 1813 C C . THR B 1 95 ? 28.172 3.291 -2.555 1 41.78 95 THR B C 1
ATOM 1815 O O . THR B 1 95 ? 29.391 3.09 -2.66 1 41.78 95 THR B O 1
ATOM 1818 N N . LEU B 1 96 ? 27.422 2.244 -2.131 1 36.81 96 LEU B N 1
ATOM 1819 C CA . LEU B 1 96 ? 28.219 1.073 -2.467 1 36.81 96 LEU B CA 1
ATOM 1820 C C . LEU B 1 96 ? 28.625 1.092 -3.939 1 36.81 96 LEU B C 1
ATOM 1822 O O . LEU B 1 96 ? 29.75 0.725 -4.285 1 36.81 96 LEU B O 1
ATOM 1826 N N . PHE B 1 97 ? 27.578 1.367 -4.77 1 38.72 97 PHE B N 1
ATOM 1827 C CA . PHE B 1 97 ? 28.125 1.522 -6.109 1 38.72 97 PHE B CA 1
ATOM 1828 C C . PHE B 1 97 ? 29.031 2.746 -6.184 1 38.72 97 PHE B C 1
ATOM 1830 O O . PHE B 1 97 ? 29.953 2.793 -7 1 38.72 97 PHE B O 1
ATOM 1837 N N . GLN B 1 98 ? 28.719 3.736 -5.434 1 39.59 98 GLN B N 1
ATOM 1838 C CA . GLN B 1 98 ? 29.734 4.781 -5.449 1 39.59 98 GLN B CA 1
ATOM 1839 C C . GLN B 1 98 ? 31.078 4.25 -4.945 1 39.59 98 GLN B C 1
ATOM 1841 O O . GLN B 1 98 ? 32.125 4.762 -5.316 1 39.59 98 GLN B O 1
ATOM 1846 N N . THR B 1 99 ? 31.078 3.469 -3.93 1 39.62 99 THR B N 1
ATOM 1847 C CA . THR B 1 99 ? 32.406 3.025 -3.496 1 39.62 99 THR B CA 1
ATOM 1848 C C . THR B 1 99 ? 33.031 2.113 -4.543 1 39.62 99 THR B C 1
ATOM 1850 O O . THR B 1 99 ? 34.25 2.092 -4.695 1 39.62 99 THR B O 1
ATOM 1853 N N . TYR B 1 100 ? 32.375 1.169 -5.133 1 37.25 100 TYR B N 1
ATOM 1854 C CA . TYR B 1 100 ? 33.062 0.273 -6.043 1 37.25 100 TYR B CA 1
ATOM 1855 C C . TYR B 1 100 ? 33 0.777 -7.477 1 37.25 100 TYR B C 1
ATOM 1857 O O . TYR B 1 100 ? 33.781 0.345 -8.336 1 37.25 100 TYR B O 1
ATOM 1865 N N . MET B 1 101 ? 31.875 1.126 -8.031 1 35.41 101 MET B N 1
ATOM 1866 C CA . MET B 1 101 ? 31.984 1.54 -9.43 1 35.41 101 MET B CA 1
ATOM 1867 C C . MET B 1 101 ? 32.281 3.031 -9.531 1 35.41 101 MET B C 1
ATOM 1869 O O . MET B 1 101 ? 31.656 3.844 -8.852 1 35.41 101 MET B O 1
ATOM 1873 N N . PRO B 1 102 ? 33.469 3.387 -9.914 1 35.81 102 PRO B N 1
ATOM 1874 C CA . PRO B 1 102 ? 33.781 4.738 -10.391 1 35.81 102 PRO B CA 1
ATOM 1875 C C . PRO B 1 102 ? 32.594 5.363 -11.148 1 35.81 102 PRO B C 1
ATOM 1877 O O . PRO B 1 102 ? 32.062 4.746 -12.062 1 35.81 102 PRO B O 1
ATOM 1880 N N . LEU B 1 103 ? 31.625 5.914 -10.539 1 37.53 103 LEU B N 1
ATOM 1881 C CA . LEU B 1 103 ? 30.688 6.699 -11.32 1 37.53 103 LEU B CA 1
ATOM 1882 C C . LEU B 1 103 ? 31.406 7.512 -12.391 1 37.53 103 LEU B C 1
ATOM 1884 O O . LEU B 1 103 ? 32 8.547 -12.094 1 37.53 103 LEU B O 1
ATOM 1888 N N . SER B 1 104 ? 32.281 7.035 -12.992 1 35.56 104 SER B N 1
ATOM 1889 C CA . SER B 1 104 ? 32.594 7.957 -14.07 1 35.56 104 SER B CA 1
ATOM 1890 C C . SER B 1 104 ? 31.391 8.766 -14.508 1 35.56 104 SER B C 1
ATOM 1892 O O . SER B 1 104 ? 31.531 9.898 -14.984 1 35.56 104 SER B O 1
ATOM 1894 N N . THR B 1 105 ? 30.391 8.016 -15.117 1 36.47 105 THR B N 1
ATOM 1895 C CA . THR B 1 105 ? 29.406 8.844 -15.812 1 36.47 105 THR B CA 1
ATOM 1896 C C . THR B 1 105 ? 28.484 9.539 -14.812 1 36.47 105 THR B C 1
ATOM 1898 O O . THR B 1 105 ? 28.281 9.039 -13.703 1 36.47 105 THR B O 1
ATOM 1901 N N . GLY B 1 106 ? 28.484 10.852 -14.523 1 37.09 106 GLY B N 1
ATOM 1902 C CA . GLY B 1 106 ? 27.812 11.961 -13.859 1 37.09 106 GLY B CA 1
ATOM 1903 C C . GLY B 1 106 ? 26.469 11.578 -13.273 1 37.09 106 GLY B C 1
ATOM 1904 O O . GLY B 1 106 ? 25.703 12.438 -12.852 1 37.09 106 GLY B O 1
ATOM 1905 N N . TYR B 1 107 ? 25.984 10.484 -13.688 1 37.03 107 TYR B N 1
ATOM 1906 C CA . TYR B 1 107 ? 24.578 10.336 -13.32 1 37.03 107 TYR B CA 1
ATOM 1907 C C . TYR B 1 107 ? 24.438 9.961 -11.844 1 37.03 107 TYR B C 1
ATOM 1909 O O . TYR B 1 107 ? 25 8.953 -11.398 1 37.03 107 TYR B O 1
ATOM 1917 N N . ALA B 1 108 ? 24.594 10.805 -10.898 1 41.78 108 ALA B N 1
ATOM 1918 C CA . ALA B 1 108 ? 24.188 10.672 -9.5 1 41.78 108 ALA B CA 1
ATOM 1919 C C . ALA B 1 108 ? 23.109 9.617 -9.336 1 41.78 108 ALA B C 1
ATOM 1921 O O . ALA B 1 108 ? 22.141 9.594 -10.102 1 41.78 108 ALA B O 1
ATOM 1922 N N . PRO B 1 109 ? 23.438 8.414 -8.703 1 45.34 109 PRO B N 1
ATOM 1923 C CA . PRO B 1 109 ? 22.406 7.387 -8.531 1 45.34 109 PRO B CA 1
ATOM 1924 C C . PRO B 1 109 ? 21.109 7.949 -7.973 1 45.34 109 PRO B C 1
ATOM 1926 O O . PRO B 1 109 ? 21.109 8.617 -6.93 1 45.34 109 PRO B O 1
ATOM 1929 N N . ARG B 1 110 ? 20.234 8.555 -8.711 1 50.81 110 ARG B N 1
ATOM 1930 C CA . ARG B 1 110 ? 18.906 9.062 -8.367 1 50.81 110 ARG B CA 1
ATOM 1931 C C . ARG B 1 110 ? 18.156 8.094 -7.465 1 50.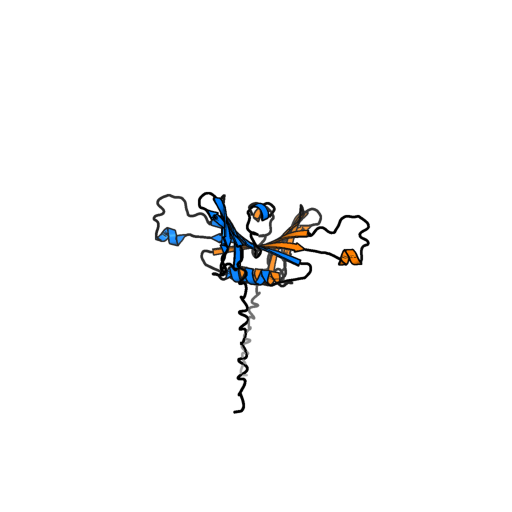81 110 ARG B C 1
ATOM 1933 O O . ARG B 1 110 ? 18.359 6.879 -7.543 1 50.81 110 ARG B O 1
ATOM 1940 N N . ALA B 1 111 ? 17.828 8.445 -6.273 1 57.81 111 ALA B N 1
ATOM 1941 C CA . ALA B 1 111 ? 16.875 7.723 -5.445 1 57.81 111 ALA B CA 1
ATOM 1942 C C . ALA B 1 111 ? 15.812 7.027 -6.301 1 57.81 111 ALA B C 1
ATOM 1944 O O . ALA B 1 111 ? 15.258 7.633 -7.219 1 57.81 111 ALA B O 1
ATOM 1945 N N . ASP B 1 112 ? 15.93 5.551 -6.191 1 79.81 112 ASP B N 1
ATOM 1946 C CA . ASP B 1 112 ? 14.93 4.832 -6.977 1 79.81 112 ASP B CA 1
ATOM 1947 C C . ASP B 1 112 ? 13.617 4.699 -6.215 1 79.81 112 ASP B C 1
ATOM 1949 O O . ASP B 1 112 ? 13.609 4.301 -5.047 1 79.81 112 ASP B O 1
ATOM 1953 N N . LEU B 1 113 ? 12.617 5.355 -6.715 1 85.38 113 LEU B N 1
ATOM 1954 C CA . LEU B 1 113 ? 11.273 5.16 -6.184 1 85.38 113 LEU B CA 1
ATOM 1955 C C . LEU B 1 113 ? 10.68 3.844 -6.68 1 85.38 113 LEU B C 1
ATOM 1957 O O . LEU B 1 113 ? 10.75 3.533 -7.871 1 85.38 113 LEU B O 1
ATOM 1961 N N . VAL B 1 114 ? 10.281 3.076 -5.723 1 87.81 114 VAL B N 1
ATOM 1962 C CA . VAL B 1 114 ? 9.695 1.773 -6.027 1 87.81 114 VAL B CA 1
ATOM 1963 C C . VAL B 1 114 ? 8.297 1.68 -5.422 1 87.81 114 VAL B C 1
ATOM 1965 O O . VAL B 1 114 ? 8.078 2.084 -4.277 1 87.81 114 VAL B O 1
ATOM 1968 N N . PHE B 1 115 ? 7.41 1.336 -6.254 1 90.31 115 PHE B N 1
ATOM 1969 C CA . PHE B 1 115 ? 6.074 0.985 -5.781 1 90.31 115 PHE B CA 1
ATOM 1970 C C . PHE B 1 115 ? 5.852 -0.52 -5.859 1 90.31 115 PHE B C 1
ATOM 1972 O O . PHE B 1 115 ? 5.801 -1.09 -6.949 1 90.31 115 PHE B O 1
ATOM 1979 N N . ARG B 1 116 ? 5.738 -1.107 -4.707 1 91.88 116 ARG B N 1
ATOM 1980 C CA . ARG B 1 116 ? 5.629 -2.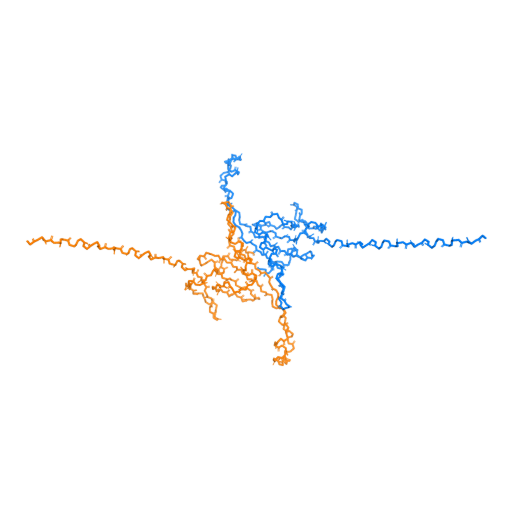561 -4.613 1 91.88 116 ARG B CA 1
ATOM 1981 C C . ARG B 1 116 ? 4.301 -2.969 -3.979 1 91.88 116 ARG B C 1
ATOM 1983 O O . ARG B 1 116 ? 3.99 -2.557 -2.859 1 91.88 116 ARG B O 1
ATOM 1990 N N . CYS B 1 117 ? 3.531 -3.77 -4.625 1 92.5 117 CYS B N 1
ATOM 1991 C CA . CYS B 1 117 ? 2.252 -4.25 -4.113 1 92.5 117 CYS B CA 1
ATOM 1992 C C . CYS B 1 117 ? 2.285 -5.754 -3.887 1 92.5 117 CYS B C 1
ATOM 1994 O O . CYS B 1 117 ? 2.834 -6.5 -4.703 1 92.5 117 CYS B O 1
ATOM 1996 N N . MET B 1 118 ? 1.744 -6.098 -2.762 1 91.62 118 MET B N 1
ATOM 1997 C CA . MET B 1 118 ? 1.665 -7.508 -2.395 1 91.62 118 MET B CA 1
ATOM 1998 C C . MET B 1 118 ? 0.213 -7.953 -2.242 1 91.62 118 MET B C 1
ATOM 2000 O O . MET B 1 118 ? -0.617 -7.203 -1.726 1 91.62 118 MET B O 1
ATOM 2004 N N . CYS B 1 119 ? -0.094 -9.172 -2.686 1 92.88 119 CYS B N 1
ATOM 2005 C CA . CYS B 1 119 ? -1.416 -9.781 -2.562 1 92.88 119 CYS B CA 1
ATOM 2006 C C . CYS B 1 119 ? -1.309 -11.281 -2.326 1 92.88 119 CYS B C 1
ATOM 2008 O O . CYS B 1 119 ? -0.266 -11.883 -2.588 1 92.88 119 CYS B O 1
ATOM 2010 N N . ASN B 1 120 ? -2.387 -11.891 -1.765 1 90.5 120 ASN B N 1
ATOM 2011 C CA . ASN B 1 120 ? -2.186 -13.25 -1.272 1 90.5 120 ASN B CA 1
ATOM 2012 C C . ASN B 1 120 ? -3.199 -14.219 -1.873 1 90.5 120 ASN B C 1
ATOM 2014 O O . ASN B 1 120 ? -3.529 -15.234 -1.262 1 90.5 120 ASN B O 1
ATOM 2018 N N . LYS B 1 121 ? -3.684 -13.922 -3.057 1 93.25 121 LYS B N 1
ATOM 2019 C CA . LYS B 1 121 ? -4.535 -14.836 -3.811 1 93.25 121 LYS B CA 1
ATOM 2020 C C . LYS B 1 121 ? -3.867 -15.258 -5.117 1 93.25 121 LYS B C 1
ATOM 2022 O O . LYS B 1 121 ? -2.945 -14.594 -5.594 1 93.25 121 LYS B O 1
ATOM 2027 N N . ASP B 1 122 ? -4.418 -16.359 -5.664 1 96 122 ASP B N 1
ATOM 2028 C CA . ASP B 1 122 ? -3.838 -16.859 -6.906 1 96 122 ASP B CA 1
ATOM 2029 C C . ASP B 1 122 ? -3.893 -15.805 -8.008 1 96 122 ASP B C 1
ATOM 2031 O O . ASP B 1 122 ? -4.941 -15.203 -8.242 1 96 122 ASP B O 1
ATOM 2035 N N . LEU B 1 123 ? -2.697 -15.586 -8.602 1 97.38 123 LEU B N 1
ATOM 2036 C CA . LEU B 1 123 ? -2.527 -14.805 -9.82 1 97.38 123 LEU B CA 1
ATOM 2037 C C . LEU B 1 123 ? -3.006 -13.367 -9.609 1 97.38 123 LEU B C 1
ATOM 2039 O O . LEU B 1 123 ? -3.365 -12.688 -10.57 1 97.38 123 LEU B O 1
ATOM 2043 N N . CYS B 1 124 ? -3.055 -12.945 -8.391 1 96.44 124 CYS B N 1
ATOM 2044 C CA . CYS B 1 124 ? -3.572 -11.617 -8.07 1 96.44 124 CYS B CA 1
ATOM 2045 C C . CYS B 1 124 ? -2.621 -10.531 -8.539 1 96.44 124 CYS B C 1
ATOM 2047 O O . CYS B 1 124 ? -3.01 -9.367 -8.648 1 96.44 124 CYS B O 1
ATOM 2049 N N . ASN B 1 125 ? -1.368 -10.836 -8.906 1 96.25 125 ASN B N 1
ATOM 2050 C CA . ASN B 1 125 ? -0.384 -9.805 -9.203 1 96.25 125 ASN B CA 1
ATOM 2051 C C . ASN B 1 125 ? -0.302 -9.516 -10.695 1 96.25 125 ASN B C 1
ATOM 2053 O O . ASN B 1 125 ? 0.718 -9.023 -11.188 1 96.25 125 ASN B O 1
ATOM 2057 N N . HIS B 1 126 ? -1.381 -9.859 -11.391 1 96.75 126 HIS B N 1
ATOM 2058 C CA . HIS B 1 126 ? -1.442 -9.398 -12.773 1 96.75 126 HIS B CA 1
ATOM 2059 C C . HIS B 1 126 ? -1.484 -7.875 -12.844 1 96.75 126 HIS B C 1
ATOM 2061 O O . HIS B 1 126 ? -2.238 -7.234 -12.102 1 96.75 126 HIS B O 1
ATOM 2067 N N . PRO B 1 127 ? -0.721 -7.293 -13.82 1 93.56 127 PRO B N 1
ATOM 2068 C CA . PRO B 1 127 ? -0.683 -5.828 -13.898 1 93.56 127 PRO B CA 1
ATOM 2069 C C . PRO B 1 127 ? -2.066 -5.211 -14.094 1 93.56 127 PRO B C 1
ATOM 2071 O O . PRO B 1 127 ? -2.336 -4.121 -13.586 1 93.56 127 PRO B O 1
ATOM 2074 N N . LYS B 1 128 ? -2.979 -5.805 -14.656 1 91.69 128 LYS B N 1
ATOM 2075 C CA . LYS B 1 128 ? -4.309 -5.27 -14.938 1 91.69 128 LYS B CA 1
ATOM 2076 C C . LYS B 1 128 ? -5.094 -5.047 -13.656 1 91.69 128 LYS B C 1
ATOM 2078 O O . LYS B 1 128 ? -5.984 -4.195 -13.602 1 91.69 128 LYS B O 1
ATOM 2083 N N . ASN B 1 129 ? -4.773 -5.832 -12.594 1 90.88 129 ASN B N 1
ATOM 2084 C CA . ASN B 1 129 ? -5.484 -5.723 -11.328 1 90.88 129 ASN B CA 1
ATOM 2085 C C . ASN B 1 129 ? -5.102 -4.449 -10.578 1 90.88 129 ASN B C 1
ATOM 2087 O O . ASN B 1 129 ? -5.762 -4.074 -9.609 1 90.88 129 ASN B O 1
ATOM 2091 N N . PHE B 1 130 ? -4.043 -3.754 -11.094 1 88.31 130 PHE B N 1
ATOM 2092 C CA . PHE B 1 130 ? -3.545 -2.58 -10.383 1 88.31 130 PHE B CA 1
ATOM 2093 C C . PHE B 1 130 ? -3.633 -1.34 -11.266 1 88.31 130 PHE B C 1
ATOM 2095 O O . PHE B 1 130 ? -3.047 -0.303 -10.953 1 88.31 130 PHE B O 1
ATOM 2102 N N . GLU B 1 131 ? -4.246 -1.39 -12.414 1 79.62 131 GLU B N 1
ATOM 2103 C CA . GLU B 1 131 ? -4.328 -0.288 -13.367 1 79.62 131 GLU B CA 1
ATOM 2104 C C . GLU B 1 131 ? -5.121 0.882 -12.789 1 79.62 131 GLU B C 1
ATOM 2106 O O . GLU B 1 131 ? -4.891 2.037 -13.156 1 79.62 131 GLU B O 1
ATOM 2111 N N . ASN B 1 132 ? -6.008 0.617 -11.805 1 68.06 132 ASN B N 1
ATOM 2112 C CA . ASN B 1 132 ? -6.863 1.702 -11.336 1 68.06 132 ASN B CA 1
ATOM 2113 C C . ASN B 1 132 ? -6.48 2.158 -9.938 1 68.06 132 ASN B C 1
ATOM 2115 O O . ASN B 1 132 ? -7.285 2.777 -9.234 1 68.06 132 ASN B O 1
ATOM 2119 N N . LEU B 1 133 ? -5.305 1.764 -9.578 1 72.75 133 LEU B N 1
ATOM 2120 C CA . LEU B 1 133 ? -4.875 2.258 -8.273 1 72.75 133 LEU B CA 1
ATOM 2121 C C . LEU B 1 133 ? -4.461 3.725 -8.359 1 72.75 133 LEU B C 1
ATOM 2123 O O . LEU B 1 133 ? -4.039 4.195 -9.414 1 72.75 133 LEU B O 1
#

pLDDT: mean 74.01, std 20.11, range [34.06, 97.81]

Secondary structure (DSSP, 8-state):
---------------------PEEEEEE-TTS-EEEEEETT--EEEEEEETTEEEEEEE---STHHHHHHHHHH--BTTEEEEEEEEEEEE---SHHHHHS---S------EEEEEEEE-STTTT-GGGGTT-/---------------------PEEEEEE-TTS-EEEEEETT--EEEEEEETTEEEEEEE---STHHHHHHHHHH--BTTEEEEEEEEEEEE---SHHHHHS---S------EEEEEEEE-STTTT-GGGGTT-

Radius of gyration: 27.8 Å; Cα contacts (8 Å, |Δi|>4): 495; chains: 2; bounding box: 70×117×88 Å